Protein AF-A0A5N8YWG5-F1 (afdb_monomer_lite)

Secondary structure (DSSP, 8-state):
------------HHHHHHHHHHHTTS--------TTTT-EEE-SSEEEEEEEEEEES-EEEEPTTS--EEEE--SSTTEEEEEEEEEEEE-S-SEEEEETTTS--EEEETT--EE-BPP----------TTS---PBPBP-SEEEEETT-EEEEEEEEEEETTGGGGEEEEEEEETTEEEEEE-

Radius of gyration: 25.26 Å; chains: 1; bounding box: 41×89×54 Å

Foldseek 3Di:
DDDDDDDDDDDDPVVVVVVVVVVVVPPPPPPPDDPQAQDWDDWPFKIKHWHDKDKDQWAFAADPVRPATFIDGAPDPQKIKIKTWMKMAGAHDQKFKWACVVFPKWWAFPVRDIWTFDDPD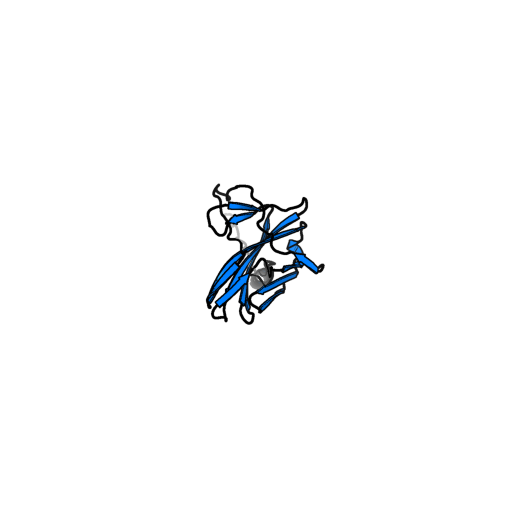DGDDDDDDPVTHDDHWYEDHGIDIHGHGDMDTTMGITIGGPPRRVGIFWMWTDTRNIIDIGGD

pLDDT: mean 77.29, std 19.39, range [36.78, 97.44]

Sequence (184 aa):
MINRGFITKRISTQALLTLIGSVFLITMIACGGSPSFGRTFQGQIIEVTLLEMSTTTEVFGLDNDDTRIRIITPSEIGNELLVLKLRVDNHAATQLHMDVGTEPPEIRDRDDSKYHPMPLAETIPYHFDRNGEPFPIPIIRGEYTLEKGYGVDGWLVFDVPEDTSNNIRSFRWGAGGDVIFIDF

Structure (mmCIF, N/CA/C/O backbone):
data_AF-A0A5N8YWG5-F1
#
_entry.id   AF-A0A5N8YWG5-F1
#
loop_
_atom_site.group_PDB
_atom_site.id
_atom_site.type_symbol
_atom_site.label_atom_id
_atom_site.label_alt_id
_atom_site.label_comp_id
_atom_site.label_asym_id
_atom_site.label_entity_id
_atom_site.label_seq_id
_atom_site.pdbx_PDB_ins_code
_atom_site.Cartn_x
_atom_site.Cartn_y
_atom_site.Cartn_z
_atom_site.occupancy
_atom_site.B_iso_or_equiv
_atom_site.auth_seq_id
_atom_site.auth_comp_id
_atom_site.auth_asym_id
_atom_site.auth_atom_id
_atom_site.pdbx_PDB_model_num
ATOM 1 N N . MET A 1 1 ? 11.068 76.603 -33.885 1.00 40.66 1 MET A N 1
ATOM 2 C CA . MET A 1 1 ? 9.711 76.179 -33.470 1.00 40.66 1 MET A CA 1
ATOM 3 C C . MET A 1 1 ? 9.363 74.896 -34.213 1.00 40.66 1 MET A C 1
ATOM 5 O O . MET A 1 1 ? 9.200 74.958 -35.421 1.00 40.66 1 MET A O 1
ATOM 9 N N . ILE A 1 2 ? 9.315 73.743 -33.537 1.00 41.94 2 ILE A N 1
ATOM 10 C CA . ILE A 1 2 ? 8.802 72.482 -34.104 1.00 41.94 2 ILE A CA 1
ATOM 11 C C . ILE A 1 2 ? 7.902 71.860 -33.036 1.00 41.94 2 ILE A C 1
ATOM 13 O O . ILE A 1 2 ? 8.374 71.470 -31.972 1.00 41.94 2 ILE A O 1
ATOM 17 N N . ASN A 1 3 ? 6.600 71.835 -33.310 1.00 36.78 3 ASN A N 1
ATOM 18 C CA . ASN A 1 3 ? 5.573 71.291 -32.431 1.00 36.78 3 ASN A CA 1
ATOM 19 C C . ASN A 1 3 ? 5.423 69.789 -32.734 1.00 36.78 3 ASN A C 1
ATOM 21 O O . ASN A 1 3 ? 5.004 69.432 -33.835 1.00 36.78 3 ASN A O 1
ATOM 25 N N . ARG A 1 4 ? 5.808 68.900 -31.809 1.00 44.69 4 ARG A N 1
ATOM 26 C CA . ARG A 1 4 ? 5.577 67.450 -31.937 1.00 44.69 4 ARG A CA 1
ATOM 27 C C . ARG A 1 4 ? 4.268 67.098 -31.233 1.00 44.69 4 ARG A C 1
ATOM 29 O O . ARG A 1 4 ? 4.226 67.014 -30.011 1.00 44.69 4 ARG A O 1
ATOM 36 N N . GLY A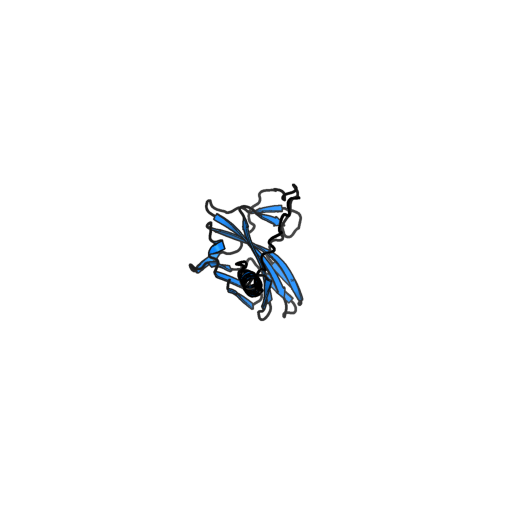 1 5 ? 3.207 66.912 -32.016 1.00 43.91 5 GLY A N 1
ATOM 37 C CA . GLY A 1 5 ? 1.917 66.436 -31.525 1.00 43.91 5 GLY A CA 1
ATOM 38 C C . GLY A 1 5 ? 2.020 64.999 -31.011 1.00 43.91 5 GLY A C 1
ATOM 39 O O . GLY A 1 5 ? 2.427 64.098 -31.741 1.00 43.91 5 GLY A O 1
ATOM 40 N N . PHE A 1 6 ? 1.659 64.797 -29.747 1.00 48.84 6 PHE A N 1
ATOM 41 C CA . PHE A 1 6 ? 1.548 63.485 -29.119 1.00 48.84 6 PHE A CA 1
ATOM 42 C C . PHE A 1 6 ? 0.200 62.869 -29.528 1.00 48.84 6 PHE A C 1
ATOM 44 O O . PHE A 1 6 ? -0.854 63.387 -29.165 1.00 48.84 6 PHE A O 1
ATOM 51 N N . ILE A 1 7 ? 0.213 61.790 -30.316 1.00 48.34 7 ILE A N 1
ATOM 52 C CA . ILE A 1 7 ? -1.005 61.056 -30.687 1.00 48.34 7 ILE A CA 1
ATOM 53 C C . ILE A 1 7 ? -1.284 60.024 -29.591 1.00 48.34 7 ILE A C 1
ATOM 55 O O . ILE A 1 7 ? -0.725 58.929 -29.591 1.00 48.34 7 ILE A O 1
ATOM 59 N N . THR A 1 8 ? -2.158 60.356 -28.645 1.00 46.59 8 THR A N 1
ATOM 60 C CA . THR A 1 8 ? -2.723 59.393 -27.692 1.00 46.59 8 THR A CA 1
ATOM 61 C C . THR A 1 8 ? -3.875 58.641 -28.356 1.00 46.59 8 THR A C 1
ATOM 63 O O . THR A 1 8 ? -4.984 59.150 -28.515 1.00 46.59 8 THR A O 1
ATOM 66 N N . LYS A 1 9 ? -3.617 57.399 -28.776 1.00 50.09 9 LYS A N 1
ATOM 67 C CA . LYS A 1 9 ? -4.643 56.505 -29.327 1.00 50.09 9 LYS A CA 1
ATOM 68 C C . LYS A 1 9 ? -5.542 56.028 -28.174 1.00 50.09 9 LYS A C 1
ATOM 70 O O . LYS A 1 9 ? -5.085 55.295 -27.302 1.00 50.09 9 LYS A O 1
ATOM 75 N N . ARG A 1 10 ? -6.809 56.461 -28.140 1.00 47.84 10 ARG A N 1
ATOM 76 C CA . ARG A 1 10 ? -7.822 55.953 -27.194 1.00 47.84 10 ARG A CA 1
ATOM 77 C C . ARG A 1 10 ? -8.030 54.457 -27.443 1.00 47.84 10 ARG A C 1
ATOM 79 O O . ARG A 1 10 ? -8.596 54.077 -28.465 1.00 47.84 10 ARG A O 1
ATOM 86 N N . ILE A 1 11 ? -7.567 53.619 -26.520 1.00 56.66 11 ILE A N 1
ATOM 87 C CA . ILE A 1 11 ? -7.919 52.196 -26.486 1.00 56.66 11 ILE A CA 1
ATOM 88 C C . ILE A 1 11 ? -9.407 52.127 -26.132 1.00 56.66 11 ILE A C 1
ATOM 90 O O . ILE A 1 11 ? -9.831 52.714 -25.136 1.00 56.66 11 ILE A O 1
ATOM 94 N N . SER A 1 12 ? -10.219 51.493 -26.984 1.00 56.34 12 SER A N 1
ATOM 95 C CA . SER A 1 12 ? -11.656 51.389 -26.731 1.00 56.34 12 SER A CA 1
ATOM 96 C C . SER A 1 12 ? -11.888 50.476 -25.525 1.00 56.34 12 SER A C 1
ATOM 98 O O . SER A 1 12 ? -11.286 49.409 -25.404 1.00 56.34 12 SER A O 1
ATOM 100 N N . THR A 1 13 ? -12.773 50.887 -24.622 1.00 53.91 13 THR A N 1
ATOM 101 C CA . THR A 1 13 ? -13.152 50.131 -23.418 1.00 53.91 13 THR A CA 1
ATOM 102 C C . THR A 1 13 ? -13.664 48.725 -23.751 1.00 53.91 13 THR A C 1
ATOM 104 O O . THR A 1 13 ? -13.541 47.819 -22.934 1.00 53.91 13 THR A O 1
ATOM 107 N N . GLN A 1 14 ? -14.168 48.518 -24.975 1.00 54.12 14 GLN A N 1
ATOM 108 C CA . GLN A 1 14 ? -14.598 47.210 -25.471 1.00 54.12 14 GLN A CA 1
ATOM 109 C C . GLN A 1 14 ? -13.431 46.258 -25.752 1.00 54.12 14 GLN A C 1
ATOM 111 O O . GLN A 1 14 ? -13.562 45.074 -25.473 1.00 54.12 14 GLN A O 1
ATOM 116 N N . ALA A 1 15 ? -12.286 46.760 -26.231 1.00 54.88 15 ALA A N 1
ATOM 117 C CA . ALA A 1 15 ? -11.090 45.943 -26.447 1.00 54.88 15 ALA A CA 1
ATOM 118 C C . ALA A 1 15 ? -10.412 45.535 -25.126 1.00 54.88 15 ALA A C 1
ATOM 120 O O . ALA A 1 15 ? -9.799 44.476 -25.042 1.00 54.88 15 ALA A O 1
ATOM 121 N N . LEU A 1 16 ? -10.539 46.363 -24.081 1.00 51.66 16 LEU A N 1
ATOM 122 C CA . LEU A 1 16 ? -10.018 46.054 -22.747 1.00 51.66 16 LEU A CA 1
ATOM 123 C C . LEU A 1 16 ? -10.893 45.013 -22.023 1.00 51.66 16 LEU A C 1
ATOM 125 O O . LEU A 1 16 ? -10.365 44.116 -21.372 1.00 51.66 16 LEU A O 1
ATOM 129 N N . LEU A 1 17 ? -12.220 45.093 -22.182 1.00 53.38 17 LEU A N 1
ATOM 130 C CA . LEU A 1 17 ? -13.171 44.137 -21.602 1.00 53.38 17 LEU A CA 1
ATOM 131 C C . LEU A 1 17 ? -13.102 42.750 -22.260 1.00 53.38 17 LEU A C 1
ATOM 133 O O . LEU A 1 17 ? -13.182 41.748 -21.552 1.00 53.38 17 LEU A O 1
ATOM 137 N N . THR A 1 18 ? -12.896 42.663 -23.579 1.00 56.69 18 THR A N 1
ATOM 138 C CA . THR A 1 18 ? -12.687 41.367 -24.250 1.00 56.69 18 THR A CA 1
ATOM 139 C C . THR A 1 18 ? -11.355 40.726 -23.875 1.00 56.69 18 THR A C 1
ATOM 141 O O . THR A 1 18 ? -11.307 39.513 -23.684 1.00 56.69 18 THR A O 1
ATOM 144 N N . LEU A 1 19 ? -10.293 41.518 -23.685 1.00 52.84 19 LEU A N 1
ATOM 145 C CA . LEU A 1 19 ? -9.001 40.996 -23.238 1.00 52.84 19 LEU A CA 1
ATOM 146 C C . LEU A 1 19 ? -9.088 40.425 -21.811 1.00 52.84 19 LEU A C 1
ATOM 148 O O . LEU A 1 19 ? -8.655 39.299 -21.578 1.00 52.84 19 LEU A O 1
ATOM 152 N N . ILE A 1 20 ? -9.725 41.144 -20.878 1.00 54.88 20 ILE A N 1
ATOM 153 C CA . ILE A 1 20 ? -9.925 40.687 -19.488 1.00 54.88 20 ILE A CA 1
ATOM 154 C C . ILE A 1 20 ? -10.821 39.437 -19.437 1.00 54.88 20 ILE A C 1
ATOM 156 O O . ILE A 1 20 ? -10.519 38.503 -18.697 1.00 54.88 20 ILE A O 1
ATOM 160 N N . GLY A 1 21 ? -11.868 39.374 -20.270 1.00 52.06 21 GLY A N 1
ATOM 161 C CA . GLY A 1 21 ? -12.721 38.187 -20.397 1.00 52.06 21 GLY A CA 1
ATOM 162 C C . GLY A 1 21 ? -11.988 36.961 -20.954 1.00 52.06 21 GLY A C 1
ATOM 163 O O . GLY A 1 21 ? -12.222 35.848 -20.493 1.00 52.06 21 GLY A O 1
ATOM 164 N N . SER A 1 22 ? -11.058 37.153 -21.897 1.00 54.03 22 SER A N 1
ATOM 165 C CA . SER A 1 22 ? -10.262 36.055 -22.468 1.00 54.03 22 SER A CA 1
ATOM 166 C C . SER A 1 22 ? -9.180 35.520 -21.521 1.00 54.03 22 SER A C 1
ATOM 168 O O . SER A 1 22 ? -8.910 34.323 -21.519 1.00 54.03 22 SER A O 1
ATOM 170 N N . VAL A 1 23 ? -8.612 36.372 -20.659 1.00 51.19 23 VAL A N 1
ATOM 171 C CA . VAL A 1 23 ? -7.613 35.966 -19.652 1.00 51.19 23 VAL A CA 1
ATOM 172 C C . VAL A 1 23 ? -8.251 35.158 -18.513 1.00 51.19 23 VAL A C 1
ATOM 174 O O . VAL A 1 23 ? -7.603 34.276 -17.955 1.00 51.19 23 VAL A O 1
ATOM 177 N N . PHE A 1 24 ? -9.536 35.377 -18.213 1.00 48.00 24 PHE A N 1
ATOM 178 C CA . PHE A 1 24 ? -10.259 34.608 -17.192 1.00 48.00 24 PHE A CA 1
ATOM 179 C C . PHE A 1 24 ? -10.619 33.174 -17.627 1.00 48.00 24 PHE A C 1
ATOM 181 O O . PHE A 1 24 ? -10.986 32.360 -16.785 1.00 48.00 24 PHE A O 1
ATOM 188 N N . LEU A 1 25 ? -10.508 32.846 -18.921 1.00 47.84 25 LEU A N 1
ATOM 189 C CA . LEU A 1 25 ? -10.912 31.541 -19.456 1.00 47.84 25 LEU A CA 1
ATOM 190 C C . LEU A 1 25 ? -9.772 30.502 -19.508 1.00 47.84 25 LEU A C 1
ATOM 192 O O . LEU A 1 25 ? -10.032 29.343 -19.811 1.00 47.84 25 LEU A O 1
ATOM 196 N N . ILE A 1 26 ? -8.520 30.885 -19.220 1.00 53.81 26 ILE A N 1
ATOM 197 C CA . ILE A 1 26 ? -7.338 30.023 -19.450 1.00 53.81 26 ILE A CA 1
ATOM 198 C C . ILE A 1 26 ? -6.783 29.395 -18.151 1.00 53.81 26 ILE A C 1
ATOM 200 O O . ILE A 1 26 ? -5.837 28.617 -18.193 1.00 53.81 26 ILE A O 1
ATOM 204 N N . THR A 1 27 ? -7.366 29.637 -16.973 1.00 53.25 27 THR A N 1
ATOM 205 C CA . THR A 1 27 ? -6.771 29.146 -15.708 1.00 53.25 27 THR A CA 1
ATOM 206 C C . THR A 1 27 ? -7.192 27.742 -15.267 1.00 53.25 27 THR A C 1
ATOM 208 O O . THR A 1 27 ? -6.703 27.269 -14.246 1.00 53.25 27 THR A O 1
ATOM 211 N N . MET A 1 28 ? -8.006 27.014 -16.037 1.00 52.78 28 MET A N 1
ATOM 212 C CA . MET A 1 28 ? -8.246 25.585 -15.787 1.00 52.78 28 MET A CA 1
ATOM 213 C C . MET A 1 28 ? -7.155 24.737 -16.455 1.00 52.78 28 MET A C 1
ATOM 215 O O . MET A 1 28 ? -7.427 23.929 -17.341 1.00 52.78 28 MET A O 1
ATOM 219 N N . ILE A 1 29 ? -5.903 24.902 -16.021 1.00 53.72 29 ILE A N 1
ATOM 220 C CA . ILE A 1 29 ? -4.945 23.799 -16.126 1.00 53.72 29 ILE A CA 1
ATOM 221 C C . ILE A 1 29 ? -5.384 22.813 -15.046 1.00 53.72 29 ILE A C 1
ATOM 223 O O . ILE A 1 29 ? -5.005 22.935 -13.883 1.00 53.72 29 ILE A O 1
ATOM 227 N N . ALA A 1 30 ? -6.263 21.883 -15.419 1.00 44.41 30 ALA A N 1
ATOM 228 C CA . ALA A 1 30 ? -6.491 20.693 -14.623 1.00 44.41 30 ALA A CA 1
ATOM 229 C C . ALA A 1 30 ? -5.147 19.960 -14.558 1.00 44.41 30 ALA A C 1
ATOM 231 O O . ALA A 1 30 ? -4.704 19.358 -15.535 1.00 44.41 30 ALA A O 1
ATOM 232 N N . CYS A 1 31 ? -4.453 20.099 -13.430 1.00 47.34 31 CYS A N 1
ATOM 233 C CA . CYS A 1 31 ? -3.334 19.237 -13.098 1.00 47.34 31 CYS A CA 1
ATOM 234 C C . CYS A 1 31 ? -3.909 17.814 -13.079 1.00 47.34 31 CYS A C 1
ATOM 236 O O . CYS A 1 31 ? -4.799 17.534 -12.277 1.00 47.34 31 CYS A O 1
ATOM 238 N N . GLY A 1 32 ? -3.513 16.978 -14.041 1.00 49.84 32 GLY A N 1
ATOM 239 C CA . GLY A 1 32 ? -4.085 15.655 -14.302 1.00 49.84 32 GLY A CA 1
ATOM 240 C C . GLY A 1 32 ? -3.724 14.616 -13.242 1.00 49.84 32 GLY A C 1
ATOM 241 O O . GLY A 1 32 ? -3.118 13.603 -13.567 1.00 49.84 32 GLY A O 1
ATOM 242 N N . GLY A 1 33 ? -4.060 14.877 -11.980 1.00 57.56 33 GLY A N 1
ATOM 243 C CA . GLY A 1 33 ? -4.009 13.887 -10.910 1.00 57.56 33 GLY A CA 1
ATOM 244 C C . GLY A 1 33 ? -5.286 13.049 -10.889 1.00 57.56 33 GLY A C 1
ATOM 245 O O . GLY A 1 33 ? -6.370 13.558 -11.181 1.00 57.56 33 GLY A O 1
ATOM 246 N N . SER A 1 34 ? -5.169 11.768 -10.529 1.00 64.56 34 SER A N 1
ATOM 247 C CA . SER A 1 34 ? -6.348 10.947 -10.236 1.00 64.56 34 SER A CA 1
ATOM 248 C C . SER A 1 34 ? -7.142 11.582 -9.083 1.00 64.56 34 SER A C 1
ATOM 250 O O . SER A 1 34 ? -6.541 12.015 -8.093 1.00 64.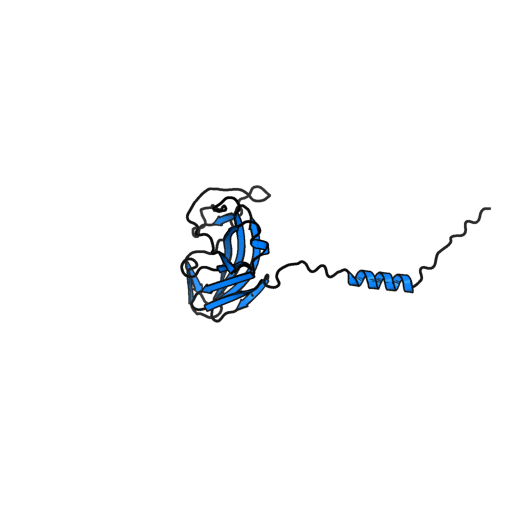56 34 SER A O 1
ATOM 252 N N . PRO A 1 35 ? -8.485 11.631 -9.168 1.00 73.88 35 PRO A N 1
ATOM 253 C CA . PRO A 1 35 ? -9.335 12.213 -8.132 1.00 73.88 35 PRO A CA 1
ATOM 254 C C . PRO A 1 35 ? -9.306 11.437 -6.807 1.00 73.88 35 PRO A C 1
ATOM 256 O O . PRO A 1 35 ? -9.944 11.872 -5.849 1.00 73.88 35 PRO A O 1
ATOM 259 N N . SER A 1 36 ? -8.624 10.291 -6.743 1.00 82.56 36 SER A N 1
ATOM 260 C CA . SER A 1 36 ? -8.591 9.409 -5.573 1.00 82.56 36 SER A CA 1
ATOM 261 C C . SER A 1 36 ? -7.478 9.746 -4.578 1.00 82.56 36 SER A C 1
ATOM 263 O O . SER A 1 36 ? -7.609 9.425 -3.397 1.00 82.56 36 SER A O 1
ATOM 265 N N . PHE A 1 37 ? -6.422 10.446 -5.000 1.00 88.31 37 PHE A N 1
ATOM 266 C CA . PHE A 1 37 ? -5.348 10.867 -4.094 1.00 88.31 37 PHE A CA 1
ATOM 267 C C . PHE A 1 37 ? -5.779 12.038 -3.201 1.00 88.31 37 PHE A C 1
ATOM 269 O O . PHE A 1 37 ? -6.487 12.951 -3.625 1.00 88.31 37 PHE A O 1
ATOM 276 N N . GLY A 1 38 ? -5.361 11.998 -1.936 1.00 87.31 38 GLY A N 1
ATOM 277 C CA . GLY A 1 38 ? -5.765 12.937 -0.889 1.00 87.31 38 GLY A CA 1
ATOM 278 C C . GLY A 1 38 ? -7.154 12.668 -0.301 1.00 87.31 38 GLY A C 1
ATOM 279 O O . GLY A 1 38 ? -7.615 13.445 0.536 1.00 87.31 38 GLY A O 1
ATOM 280 N N . ARG A 1 39 ? -7.833 11.590 -0.718 1.00 90.88 39 ARG A N 1
ATOM 281 C CA . ARG A 1 39 ? -9.150 11.195 -0.202 1.00 90.88 39 ARG A CA 1
ATOM 282 C C . ARG A 1 39 ? -9.048 9.986 0.719 1.00 90.88 39 ARG A C 1
ATOM 284 O O . ARG A 1 39 ? -8.259 9.075 0.483 1.00 90.88 39 ARG A O 1
ATOM 291 N N . THR A 1 40 ? -9.917 9.973 1.723 1.00 93.62 40 THR A N 1
ATOM 292 C CA . THR A 1 40 ? -10.135 8.832 2.615 1.00 93.62 40 THR A CA 1
ATOM 293 C C . THR A 1 40 ? -11.322 8.012 2.121 1.00 93.62 40 THR A C 1
ATOM 295 O O . THR A 1 40 ? -12.392 8.553 1.827 1.00 93.62 40 THR A O 1
ATOM 298 N N . PHE A 1 41 ? -11.124 6.703 2.033 1.00 95.12 41 PHE A N 1
ATOM 299 C CA . PHE A 1 41 ? -12.117 5.707 1.661 1.00 95.12 41 PHE A CA 1
ATOM 300 C C . PHE A 1 41 ? -12.406 4.853 2.886 1.00 95.12 41 PHE A C 1
ATOM 302 O O . PHE A 1 41 ? -11.503 4.235 3.444 1.00 95.12 41 PHE A O 1
ATOM 309 N N . GLN A 1 42 ? -13.661 4.854 3.318 1.00 94.69 42 GLN A N 1
ATOM 310 C CA . GLN A 1 42 ? -14.076 4.256 4.579 1.00 94.69 42 GLN A CA 1
ATOM 311 C C . GLN A 1 42 ? -14.853 2.964 4.339 1.00 94.69 42 GLN A C 1
ATOM 313 O O . GLN A 1 42 ? -15.837 2.949 3.596 1.00 94.69 42 GLN A O 1
ATOM 318 N N . GLY A 1 43 ? -14.407 1.897 4.991 1.00 93.31 43 GLY A N 1
ATOM 319 C CA . GLY A 1 43 ? -15.079 0.612 5.090 1.00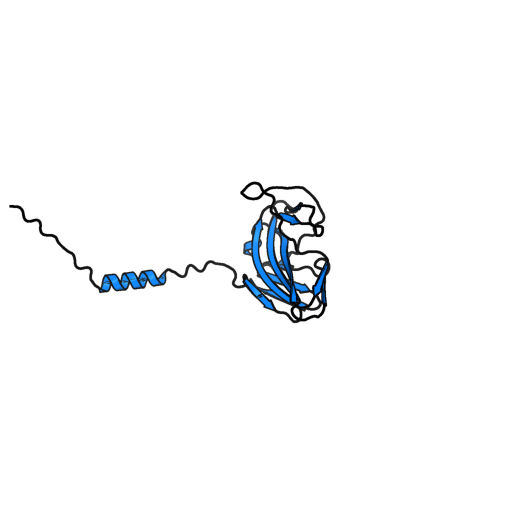 93.31 43 GLY A CA 1
ATOM 320 C C . GLY A 1 43 ? -15.789 0.475 6.436 1.00 93.31 43 GLY A C 1
ATOM 321 O O . GLY A 1 43 ? -16.014 1.455 7.154 1.00 93.31 43 GLY A O 1
ATOM 322 N N . GLN A 1 44 ? -16.161 -0.746 6.805 1.00 94.31 44 GLN A N 1
ATOM 323 C CA . GLN A 1 44 ? -16.806 -1.008 8.096 1.00 94.31 44 GLN A CA 1
ATOM 324 C C . GLN A 1 44 ? -15.853 -0.876 9.288 1.00 94.31 44 GLN A C 1
ATOM 326 O O . GLN A 1 44 ? -16.281 -0.446 10.359 1.00 94.31 44 GLN A O 1
ATOM 331 N N . ILE A 1 45 ? -14.588 -1.255 9.112 1.00 94.81 45 ILE A N 1
ATOM 332 C CA . ILE A 1 45 ? -13.566 -1.316 10.163 1.00 94.81 45 ILE A CA 1
ATOM 333 C C . ILE A 1 45 ? -12.389 -0.412 9.828 1.00 94.81 45 ILE A C 1
ATOM 335 O O . ILE A 1 45 ? -11.897 0.288 10.719 1.00 94.81 45 ILE A O 1
ATOM 339 N N . ILE A 1 46 ? -11.957 -0.417 8.567 1.00 95.19 46 ILE A N 1
ATOM 340 C CA . ILE A 1 46 ? -10.763 0.306 8.138 1.00 95.19 46 ILE A CA 1
ATOM 341 C C . ILE A 1 46 ? -11.109 1.551 7.328 1.00 95.19 46 ILE A C 1
ATOM 343 O O . ILE A 1 46 ? -12.107 1.607 6.611 1.00 95.19 46 ILE A O 1
ATOM 347 N N . GLU A 1 47 ? -10.251 2.553 7.432 1.00 96.06 47 GLU A N 1
ATOM 348 C CA . GLU A 1 47 ? -10.194 3.699 6.530 1.00 96.06 47 GLU A CA 1
ATOM 349 C C . GLU A 1 47 ? -8.861 3.669 5.794 1.00 96.06 47 GLU A C 1
ATOM 351 O O . GLU A 1 47 ? -7.820 3.451 6.408 1.00 96.06 47 GLU A O 1
ATOM 356 N N . VAL A 1 48 ? -8.883 3.888 4.481 1.00 96.06 48 VAL A N 1
ATOM 357 C CA . VAL A 1 48 ? -7.680 3.965 3.648 1.00 96.06 48 VAL A CA 1
ATOM 358 C C . VAL A 1 48 ? -7.605 5.347 3.026 1.00 96.06 48 VAL A C 1
ATOM 360 O O . VAL A 1 48 ? -8.516 5.768 2.317 1.00 96.06 48 VAL A O 1
ATOM 363 N N . THR A 1 49 ? -6.502 6.048 3.255 1.00 96.00 49 THR A N 1
ATOM 364 C CA . THR A 1 49 ? -6.211 7.332 2.613 1.00 96.00 49 THR A CA 1
ATOM 365 C C . THR A 1 49 ? -5.053 7.155 1.646 1.00 96.00 49 THR A C 1
ATOM 367 O O . THR A 1 49 ? -3.931 6.897 2.079 1.00 96.00 49 THR A O 1
ATOM 370 N N . LEU A 1 50 ? -5.307 7.303 0.343 1.00 94.12 50 LEU A N 1
ATOM 371 C CA . LEU A 1 50 ? -4.250 7.273 -0.672 1.00 94.12 50 LEU A CA 1
ATOM 372 C C . LEU A 1 50 ? -3.602 8.651 -0.761 1.00 94.12 50 LEU A C 1
ATOM 374 O O . LEU A 1 50 ? -4.300 9.650 -0.930 1.00 94.12 50 LEU A O 1
ATOM 378 N N . LEU A 1 51 ? -2.279 8.719 -0.643 1.00 91.12 51 LEU A N 1
ATOM 379 C CA . LEU A 1 51 ? -1.553 9.987 -0.555 1.00 91.12 51 LEU A CA 1
ATOM 380 C C . LEU A 1 51 ? -0.811 10.305 -1.849 1.00 91.12 51 LEU A C 1
ATOM 382 O O . LEU A 1 51 ? -0.958 11.400 -2.382 1.00 91.12 51 LEU A O 1
ATOM 386 N N . GLU A 1 52 ? -0.040 9.351 -2.358 1.00 87.88 52 GLU A N 1
ATOM 387 C CA . GLU A 1 52 ? 0.823 9.555 -3.520 1.00 87.88 52 GLU A CA 1
ATOM 388 C C . GLU A 1 52 ? 1.096 8.226 -4.220 1.00 87.88 52 GLU A C 1
ATOM 390 O O . GLU A 1 52 ? 1.176 7.190 -3.565 1.00 87.88 52 GLU A O 1
ATOM 395 N N . MET A 1 53 ? 1.270 8.263 -5.539 1.00 88.69 53 MET A N 1
ATOM 396 C CA . MET A 1 53 ? 1.782 7.145 -6.322 1.00 88.69 53 MET A CA 1
ATOM 397 C C . MET A 1 53 ? 2.818 7.662 -7.315 1.00 88.69 53 MET A C 1
ATOM 399 O O . MET A 1 53 ? 2.574 8.660 -7.995 1.00 88.69 53 MET A O 1
ATOM 403 N N . SER A 1 54 ? 3.959 6.992 -7.402 1.00 86.31 54 SER A N 1
ATOM 404 C CA . SER A 1 54 ? 5.034 7.335 -8.335 1.00 86.31 54 SER A CA 1
ATOM 405 C C . SER A 1 54 ? 5.837 6.094 -8.712 1.00 86.31 54 SER A C 1
ATOM 407 O O . SER A 1 54 ? 5.645 5.024 -8.130 1.00 86.31 54 SER A O 1
ATOM 409 N N . THR A 1 55 ? 6.708 6.220 -9.713 1.00 85.06 55 THR A N 1
ATOM 410 C CA . THR A 1 55 ? 7.641 5.156 -10.087 1.00 85.06 55 THR A CA 1
ATOM 411 C C . THR A 1 55 ? 9.082 5.563 -9.852 1.00 85.06 55 THR A C 1
ATOM 413 O O . THR A 1 55 ? 9.436 6.744 -9.883 1.00 85.06 55 THR A O 1
ATOM 416 N N . THR A 1 56 ? 9.913 4.570 -9.564 1.00 79.88 56 THR A N 1
ATOM 417 C CA . THR A 1 56 ? 11.343 4.728 -9.318 1.00 79.88 56 THR A CA 1
ATOM 418 C C . THR A 1 56 ? 12.082 3.453 -9.709 1.00 79.88 56 THR A C 1
ATOM 420 O O . THR A 1 56 ? 11.509 2.368 -9.766 1.00 79.88 56 THR A O 1
ATOM 423 N N . THR A 1 57 ? 13.379 3.569 -9.968 1.00 75.00 57 THR A N 1
ATOM 424 C CA . THR A 1 57 ? 14.254 2.419 -10.232 1.00 75.00 57 THR A CA 1
ATOM 425 C C . THR A 1 57 ? 14.803 1.795 -8.950 1.00 75.00 57 THR A C 1
ATOM 427 O O . THR A 1 57 ? 15.312 0.680 -8.980 1.00 75.00 57 THR A O 1
ATOM 430 N N . GLU A 1 58 ? 14.724 2.508 -7.825 1.00 71.12 58 GLU A N 1
ATOM 431 C CA . GLU A 1 58 ? 15.185 2.033 -6.520 1.00 71.12 58 GLU A CA 1
ATOM 432 C C . GLU A 1 58 ? 14.423 2.694 -5.363 1.00 71.12 58 GLU A C 1
ATOM 434 O O . GLU A 1 58 ? 13.966 3.837 -5.464 1.00 71.12 58 GLU A O 1
ATOM 439 N N . VAL A 1 59 ? 14.289 1.967 -4.251 1.00 65.62 59 VAL A N 1
ATOM 440 C CA . VAL A 1 59 ? 13.667 2.443 -3.005 1.00 65.62 59 VAL A CA 1
ATOM 441 C C . VAL A 1 59 ? 14.538 2.076 -1.807 1.00 65.62 59 VAL A C 1
ATOM 443 O O . VAL A 1 59 ? 15.015 0.946 -1.713 1.00 65.62 59 VAL A O 1
ATOM 446 N N . PHE A 1 60 ? 14.679 2.997 -0.848 1.00 69.19 60 PHE A N 1
ATOM 447 C CA . PHE A 1 60 ? 15.346 2.754 0.437 1.00 69.19 60 PHE A CA 1
ATOM 448 C C . PHE A 1 60 ? 14.309 2.499 1.536 1.00 69.19 60 PHE A C 1
ATOM 450 O O . PHE A 1 60 ? 13.666 3.434 2.006 1.00 69.19 60 PHE A O 1
ATOM 457 N N . GLY A 1 61 ? 14.127 1.247 1.953 1.00 60.50 61 GLY A N 1
ATOM 458 C CA . GLY A 1 61 ? 13.155 0.872 2.990 1.00 60.50 61 GLY A CA 1
ATOM 459 C C . GLY A 1 61 ? 13.784 0.644 4.367 1.00 60.50 61 GLY A C 1
ATOM 460 O O . GLY A 1 61 ? 14.933 0.200 4.452 1.00 60.50 61 GLY A O 1
ATOM 461 N N . LEU A 1 62 ? 13.022 0.892 5.439 1.00 62.28 62 LEU A N 1
ATOM 462 C CA . LEU A 1 62 ? 13.374 0.462 6.805 1.00 62.28 62 LEU A CA 1
ATOM 463 C C . LEU A 1 62 ? 12.855 -0.934 7.120 1.00 62.28 62 LEU A C 1
ATOM 465 O O . LEU A 1 62 ? 11.755 -1.320 6.722 1.00 62.28 62 LEU A O 1
ATOM 469 N N . ASP A 1 63 ? 13.656 -1.671 7.887 1.00 57.69 63 ASP A N 1
ATOM 470 C CA . ASP A 1 63 ? 13.195 -2.851 8.611 1.00 57.69 63 ASP A CA 1
ATOM 471 C C . ASP A 1 63 ? 12.368 -2.443 9.852 1.00 57.69 63 ASP A C 1
ATOM 473 O O . ASP A 1 63 ? 12.541 -1.343 10.371 1.00 57.69 63 ASP A O 1
ATOM 477 N N . ASN A 1 64 ? 11.502 -3.328 10.360 1.00 55.19 64 ASN A N 1
ATOM 478 C CA . ASN A 1 64 ? 10.592 -3.033 11.484 1.00 55.19 64 ASN A CA 1
ATOM 479 C C . ASN A 1 64 ? 11.365 -2.766 12.793 1.00 55.19 64 ASN A C 1
ATOM 481 O O . ASN A 1 64 ? 10.833 -2.145 13.707 1.00 55.19 64 ASN A O 1
ATOM 485 N N . ASP A 1 65 ? 12.629 -3.198 12.843 1.00 57.31 65 ASP A N 1
ATOM 486 C CA . ASP A 1 65 ? 13.576 -2.984 13.942 1.00 57.31 65 ASP A CA 1
ATOM 487 C C . ASP A 1 65 ? 14.489 -1.754 13.723 1.00 57.31 65 ASP A C 1
ATOM 489 O O . ASP A 1 65 ? 15.559 -1.655 14.329 1.00 57.31 65 ASP A O 1
ATOM 493 N N . ASP A 1 66 ? 14.110 -0.845 12.815 1.00 56.62 66 ASP A N 1
ATOM 494 C CA . ASP A 1 66 ? 14.605 0.539 12.655 1.00 56.62 66 ASP A CA 1
ATOM 495 C C . ASP A 1 66 ? 16.120 0.723 12.394 1.00 56.62 66 ASP A C 1
ATOM 497 O O . ASP A 1 66 ? 16.649 1.832 12.407 1.00 56.62 66 ASP A O 1
ATOM 501 N N . THR A 1 67 ? 16.858 -0.362 12.139 1.00 53.53 67 THR A N 1
ATOM 502 C CA . THR A 1 67 ? 18.338 -0.347 12.129 1.00 53.53 67 THR A CA 1
ATOM 503 C C . THR A 1 67 ? 18.979 -0.798 10.819 1.00 53.53 67 THR A C 1
ATOM 505 O O . THR A 1 67 ? 20.203 -0.737 10.683 1.00 53.53 67 THR A O 1
ATOM 508 N N . ARG A 1 68 ? 18.195 -1.248 9.832 1.00 55.50 68 ARG A N 1
ATOM 509 C CA . ARG A 1 68 ? 18.713 -1.722 8.538 1.00 55.50 68 ARG A CA 1
ATOM 510 C C . ARG A 1 68 ? 17.974 -1.060 7.384 1.00 55.50 68 ARG A C 1
ATOM 512 O O . ARG A 1 68 ? 16.786 -1.300 7.196 1.00 55.50 68 ARG A O 1
ATOM 519 N N . ILE A 1 69 ? 18.706 -0.265 6.604 1.00 60.38 69 ILE A N 1
ATOM 520 C CA . ILE A 1 69 ? 18.234 0.292 5.334 1.00 60.38 69 ILE A CA 1
ATOM 521 C C . ILE A 1 69 ? 18.457 -0.750 4.236 1.00 60.38 69 ILE A C 1
ATOM 523 O O . ILE A 1 69 ? 19.573 -1.255 4.079 1.00 60.38 69 ILE A O 1
ATOM 527 N N . ARG A 1 70 ? 17.401 -1.083 3.491 1.00 64.12 70 ARG A N 1
ATOM 528 C CA . ARG A 1 70 ? 17.435 -2.033 2.368 1.00 64.12 70 ARG A CA 1
ATOM 529 C C . ARG A 1 70 ? 17.188 -1.301 1.054 1.00 64.12 70 ARG A C 1
ATOM 531 O O . ARG A 1 70 ? 16.261 -0.497 0.989 1.00 64.12 70 ARG A O 1
ATOM 538 N N . ILE A 1 71 ? 17.982 -1.603 0.026 1.00 66.19 71 ILE A N 1
ATOM 539 C CA . ILE A 1 71 ? 17.664 -1.226 -1.354 1.00 66.19 71 ILE A CA 1
ATOM 540 C C . ILE A 1 71 ? 16.696 -2.260 -1.915 1.00 66.19 71 ILE A C 1
ATOM 542 O O . ILE A 1 71 ? 16.974 -3.459 -1.894 1.00 66.19 71 ILE A O 1
ATOM 546 N N . ILE A 1 72 ? 15.573 -1.777 -2.423 1.00 72.31 72 ILE A N 1
ATOM 547 C CA . ILE A 1 72 ? 14.652 -2.544 -3.249 1.00 72.31 72 ILE A CA 1
ATOM 548 C C . ILE A 1 72 ? 14.931 -2.123 -4.689 1.00 72.31 72 ILE A C 1
ATOM 550 O O . ILE A 1 72 ? 14.938 -0.926 -4.981 1.00 72.31 72 ILE A O 1
ATOM 554 N N . THR A 1 73 ? 15.175 -3.093 -5.564 1.00 80.69 73 THR A N 1
ATOM 555 C CA . THR A 1 73 ? 15.293 -2.908 -7.016 1.00 80.69 73 THR A CA 1
ATOM 556 C C . THR A 1 73 ? 14.257 -3.786 -7.714 1.00 80.69 73 THR A C 1
ATOM 558 O O . THR A 1 73 ? 13.838 -4.787 -7.122 1.00 80.69 73 THR A O 1
ATOM 561 N N . PRO A 1 74 ? 13.868 -3.470 -8.959 1.00 85.25 74 PRO A N 1
ATOM 562 C CA . PRO A 1 74 ? 13.072 -4.381 -9.772 1.00 85.25 74 PRO A CA 1
ATOM 563 C C . PRO A 1 74 ? 13.738 -5.758 -9.877 1.00 85.25 74 PRO A C 1
ATOM 565 O O . PRO A 1 74 ? 14.970 -5.865 -9.900 1.00 85.25 74 PRO A O 1
ATOM 568 N N . SER A 1 75 ? 12.930 -6.814 -9.919 1.00 84.81 75 SER A N 1
ATOM 569 C CA . SER A 1 75 ? 13.401 -8.202 -10.009 1.00 84.81 75 SER A CA 1
ATOM 570 C C . SER A 1 75 ? 13.871 -8.582 -11.411 1.00 84.81 75 SER A C 1
ATOM 572 O O . SER A 1 75 ? 14.713 -9.470 -11.554 1.00 84.81 75 SER A O 1
ATOM 574 N N . GLU A 1 76 ? 13.369 -7.898 -12.439 1.00 87.19 76 GLU A N 1
ATOM 575 C CA . GLU A 1 76 ? 13.643 -8.194 -13.842 1.00 87.19 76 GLU A CA 1
ATOM 576 C C . GLU A 1 76 ? 13.992 -6.927 -14.635 1.00 87.19 76 GLU A C 1
ATOM 578 O O . GLU A 1 76 ? 13.615 -5.807 -14.292 1.00 87.19 76 GLU A O 1
ATOM 583 N N . ILE A 1 77 ? 14.740 -7.107 -15.727 1.00 86.69 77 ILE A N 1
ATOM 584 C CA . ILE A 1 77 ? 15.012 -6.029 -16.685 1.00 86.69 77 ILE A CA 1
ATOM 585 C C . ILE A 1 77 ? 13.713 -5.702 -17.427 1.00 86.69 77 ILE A C 1
ATOM 587 O O . ILE A 1 77 ? 13.071 -6.608 -17.954 1.00 86.69 77 ILE A O 1
ATOM 591 N N . GLY A 1 78 ? 13.383 -4.413 -17.534 1.00 88.75 78 GLY A N 1
ATOM 592 C CA . GLY A 1 78 ? 12.123 -3.946 -18.119 1.00 88.75 78 GLY A CA 1
ATOM 593 C C . GLY A 1 78 ? 10.997 -3.778 -17.096 1.00 88.75 78 GLY A C 1
ATOM 594 O O . GLY A 1 78 ? 9.870 -3.489 -17.493 1.00 88.75 78 GLY A O 1
ATOM 595 N N . ASN A 1 79 ? 11.298 -3.940 -15.803 1.00 90.94 79 ASN A N 1
ATOM 596 C CA . ASN A 1 79 ? 10.411 -3.572 -14.707 1.00 90.94 79 ASN A CA 1
ATOM 597 C C . ASN A 1 79 ? 10.864 -2.272 -14.026 1.00 90.94 79 ASN A C 1
ATOM 599 O O . ASN A 1 79 ? 12.046 -1.920 -14.014 1.00 90.94 79 ASN A O 1
ATOM 603 N N . GLU A 1 80 ? 9.914 -1.608 -13.378 1.00 88.69 80 GLU A N 1
ATOM 604 C CA . GLU A 1 80 ? 10.119 -0.475 -12.483 1.00 88.69 80 GLU A CA 1
ATOM 605 C C . GLU A 1 80 ? 9.456 -0.737 -11.123 1.00 88.69 80 GLU A C 1
ATOM 607 O O . GLU A 1 80 ? 8.593 -1.607 -10.979 1.00 88.69 80 GLU A O 1
ATOM 612 N N . LEU A 1 81 ? 9.850 0.029 -10.104 1.00 89.00 81 LEU A N 1
ATOM 613 C CA . LEU A 1 81 ? 9.161 0.002 -8.820 1.00 89.00 81 LEU A CA 1
ATOM 614 C C . LEU A 1 81 ? 8.058 1.045 -8.820 1.00 89.00 81 LEU A C 1
ATOM 616 O O . LEU A 1 81 ? 8.330 2.243 -8.899 1.00 89.00 81 LEU A O 1
ATOM 620 N N . LEU A 1 82 ? 6.819 0.597 -8.660 1.00 91.12 82 LEU A N 1
ATOM 621 C CA . LEU A 1 82 ? 5.700 1.473 -8.353 1.00 91.12 82 LEU A CA 1
ATOM 622 C C . LEU A 1 82 ? 5.579 1.591 -6.834 1.00 91.12 82 LEU A C 1
ATOM 624 O O . LEU A 1 82 ? 5.411 0.594 -6.129 1.00 91.12 82 LEU A O 1
ATOM 628 N N . VAL A 1 83 ? 5.639 2.814 -6.324 1.00 90.38 83 VAL A N 1
ATOM 629 C CA . VAL A 1 83 ? 5.481 3.105 -4.901 1.00 90.38 83 VAL A CA 1
ATOM 630 C C . VAL A 1 83 ? 4.147 3.794 -4.654 1.00 90.38 83 VAL A C 1
ATOM 632 O O . VAL A 1 83 ? 3.798 4.757 -5.332 1.00 90.38 83 VAL A O 1
ATOM 635 N N . LEU A 1 84 ? 3.391 3.294 -3.678 1.00 92.06 84 LEU A N 1
ATOM 636 C CA . LEU A 1 84 ? 2.098 3.838 -3.272 1.00 92.06 84 LEU A CA 1
ATOM 637 C C . LEU A 1 84 ? 2.169 4.243 -1.804 1.00 92.06 84 LEU A C 1
ATOM 639 O O . LEU A 1 84 ? 2.252 3.383 -0.924 1.00 92.06 84 LEU A O 1
ATOM 643 N N . LYS A 1 85 ? 2.120 5.548 -1.539 1.00 91.56 85 LYS A N 1
ATOM 644 C CA . LYS A 1 85 ? 1.998 6.086 -0.189 1.00 91.56 85 LYS A CA 1
ATOM 645 C C . LYS A 1 85 ? 0.541 6.082 0.234 1.00 91.56 85 LYS A C 1
ATOM 647 O O . LYS A 1 85 ? -0.320 6.636 -0.458 1.00 91.56 85 LYS A O 1
ATOM 652 N N . LEU A 1 86 ? 0.272 5.522 1.401 1.00 94.81 86 LEU A N 1
ATOM 653 C CA . LEU A 1 86 ? -1.058 5.495 1.980 1.00 94.81 86 LEU A CA 1
ATOM 654 C C . LEU A 1 86 ? -1.010 5.425 3.500 1.00 94.81 86 LEU A C 1
ATOM 656 O O . LEU A 1 86 ? -0.011 5.040 4.105 1.00 94.81 86 LEU A O 1
ATOM 660 N N . ARG A 1 87 ? -2.158 5.734 4.090 1.00 95.12 87 ARG A N 1
ATOM 661 C CA . ARG A 1 87 ? -2.442 5.511 5.499 1.00 95.12 87 ARG A CA 1
ATOM 662 C C . ARG A 1 87 ? -3.631 4.573 5.643 1.00 95.12 87 ARG A C 1
ATOM 664 O O . ARG A 1 87 ? -4.609 4.725 4.909 1.00 95.12 87 ARG A O 1
ATOM 671 N N . VAL A 1 88 ? -3.549 3.639 6.587 1.00 95.19 88 VAL A N 1
ATOM 672 C CA . VAL A 1 88 ? -4.658 2.759 6.971 1.00 95.19 88 VAL A CA 1
ATOM 673 C C . VAL A 1 88 ? -4.948 2.899 8.449 1.00 95.19 88 VAL A C 1
ATOM 675 O O . VAL A 1 88 ? -4.062 2.689 9.274 1.00 95.19 88 VAL A O 1
ATOM 678 N N . ASP A 1 89 ? -6.190 3.228 8.777 1.00 96.50 89 ASP A N 1
ATOM 679 C CA . ASP A 1 89 ? -6.654 3.477 10.137 1.00 96.50 89 ASP A CA 1
ATOM 680 C C . ASP A 1 89 ? -7.707 2.451 10.556 1.00 96.50 89 ASP A C 1
ATOM 682 O O . ASP A 1 89 ? -8.600 2.102 9.785 1.00 96.50 89 ASP A O 1
ATOM 686 N N . ASN A 1 90 ? -7.643 2.007 11.810 1.00 96.88 90 ASN A N 1
ATOM 687 C CA . ASN A 1 90 ? -8.735 1.293 12.459 1.00 96.88 90 ASN A CA 1
ATOM 688 C C . ASN A 1 90 ? -9.732 2.315 13.024 1.00 96.88 90 ASN A C 1
ATOM 690 O O . ASN A 1 90 ? -9.530 2.834 14.124 1.00 96.88 90 ASN A O 1
ATOM 694 N N . HIS A 1 91 ? -10.820 2.614 12.312 1.00 95.50 91 HIS A N 1
ATOM 695 C CA . HIS A 1 91 ? -11.791 3.618 12.778 1.00 95.50 91 HIS A CA 1
ATOM 696 C C . HIS A 1 91 ? -12.868 3.035 13.705 1.00 95.50 91 HIS A C 1
ATOM 698 O O . HIS A 1 91 ? -13.430 3.758 14.534 1.00 95.50 91 HIS A O 1
ATOM 704 N N . ALA A 1 92 ? -13.139 1.725 13.622 1.00 96.38 92 ALA A N 1
ATOM 705 C CA . ALA A 1 92 ? -14.307 1.129 14.277 1.00 96.38 92 ALA A CA 1
ATOM 706 C C . ALA A 1 92 ? -13.994 0.095 15.365 1.00 96.38 92 ALA A C 1
ATOM 708 O O . ALA A 1 92 ? -14.602 0.170 16.445 1.00 96.38 92 ALA A O 1
ATOM 709 N N . ALA A 1 93 ? -13.102 -0.863 15.096 1.00 96.25 93 ALA A N 1
ATOM 710 C CA . ALA A 1 93 ? -12.866 -2.020 15.957 1.00 96.25 93 ALA A CA 1
ATOM 711 C C . ALA A 1 93 ? -12.047 -1.634 17.192 1.00 96.25 93 ALA A C 1
ATOM 713 O O . ALA A 1 93 ? -11.140 -0.815 17.107 1.00 96.25 93 ALA A O 1
ATOM 714 N N . THR A 1 94 ? -12.321 -2.245 18.348 1.00 96.94 94 THR A N 1
ATOM 715 C CA . THR A 1 94 ? -11.531 -2.003 19.572 1.00 96.94 94 THR A CA 1
ATOM 716 C C . THR A 1 94 ? -10.047 -2.302 19.350 1.00 96.94 94 THR A C 1
ATOM 718 O O . THR A 1 94 ? -9.188 -1.537 19.777 1.00 96.94 94 THR A O 1
ATOM 721 N N . GLN A 1 95 ? -9.770 -3.398 18.645 1.00 96.25 95 GLN A N 1
ATOM 722 C CA . GLN A 1 95 ? -8.443 -3.839 18.252 1.00 96.25 95 GLN A CA 1
ATOM 723 C C . GLN A 1 95 ? -8.558 -4.519 16.887 1.00 96.25 95 GLN A C 1
ATOM 725 O O . GLN A 1 95 ? -9.431 -5.365 16.688 1.00 96.25 95 GLN A O 1
ATOM 730 N N . LEU A 1 96 ? -7.697 -4.124 15.958 1.00 95.12 96 LEU A N 1
ATOM 731 C CA . LEU A 1 96 ? -7.599 -4.667 14.612 1.00 95.12 96 LEU A CA 1
ATOM 732 C C . LEU A 1 96 ? -6.250 -5.368 14.468 1.00 95.12 96 LEU A C 1
ATOM 734 O O . LEU A 1 96 ? -5.208 -4.747 14.670 1.00 95.12 96 LEU A O 1
ATOM 738 N N . HIS A 1 97 ? -6.278 -6.643 14.092 1.00 93.50 97 HIS A N 1
ATOM 739 C CA . HIS A 1 97 ? -5.092 -7.370 13.655 1.00 93.50 97 HIS A CA 1
ATOM 740 C C . HIS A 1 97 ? -5.065 -7.374 12.130 1.00 93.50 97 HIS A C 1
ATOM 742 O O . HIS A 1 97 ? -6.021 -7.820 11.495 1.00 93.50 97 HIS A O 1
ATOM 748 N N . MET A 1 98 ? -3.991 -6.846 11.558 1.00 91.19 98 MET A N 1
ATOM 749 C CA . MET A 1 98 ? -3.788 -6.759 10.117 1.00 91.19 98 MET A CA 1
ATOM 750 C C . MET A 1 98 ? -2.478 -7.450 9.767 1.00 91.19 98 MET A C 1
ATOM 752 O O . MET A 1 98 ? -1.436 -7.066 10.287 1.00 91.19 98 MET A O 1
ATOM 756 N N . ASP A 1 99 ? -2.527 -8.431 8.873 1.00 90.81 99 ASP A N 1
ATOM 757 C CA . ASP A 1 99 ? -1.343 -9.088 8.325 1.00 90.81 99 ASP A CA 1
ATOM 758 C C . ASP A 1 99 ? -1.269 -8.817 6.820 1.00 90.81 99 ASP A C 1
ATOM 760 O O . ASP A 1 99 ? -2.037 -9.367 6.027 1.00 90.81 99 ASP A O 1
ATOM 764 N N . VAL A 1 100 ? -0.327 -7.956 6.434 1.00 89.12 100 VAL A N 1
ATOM 765 C CA . VAL A 1 100 ? -0.095 -7.558 5.038 1.00 89.12 100 VAL A CA 1
ATOM 766 C C . VAL A 1 100 ? 0.397 -8.739 4.194 1.00 89.12 100 VAL A C 1
ATOM 768 O O . VAL A 1 100 ? 0.226 -8.734 2.980 1.00 89.12 100 VAL A O 1
ATOM 771 N N . GLY A 1 101 ? 1.024 -9.749 4.803 1.00 86.69 101 GLY A N 1
ATOM 772 C CA . GLY A 1 101 ? 1.496 -10.940 4.097 1.00 86.69 101 GLY A CA 1
ATOM 773 C C . GLY A 1 101 ? 0.370 -11.918 3.766 1.00 86.69 101 GLY A C 1
ATOM 774 O O . GLY A 1 101 ? 0.351 -12.481 2.672 1.00 86.69 101 GLY A O 1
ATOM 775 N N . THR A 1 102 ? -0.575 -12.104 4.690 1.00 87.56 102 THR A N 1
ATOM 776 C CA . THR A 1 102 ? -1.713 -13.023 4.506 1.00 87.56 102 THR A CA 1
ATOM 777 C C . THR A 1 102 ? -2.842 -12.398 3.683 1.00 87.56 102 THR A C 1
ATOM 779 O O . THR A 1 102 ? -3.433 -13.076 2.840 1.00 87.56 102 THR A O 1
ATOM 782 N N . GLU A 1 103 ? -3.128 -11.108 3.876 1.00 89.12 103 GLU A N 1
ATOM 783 C CA . GLU A 1 103 ? -4.139 -10.361 3.116 1.00 89.12 103 GLU A CA 1
ATOM 784 C C . GLU A 1 103 ? -3.486 -9.175 2.380 1.00 89.12 103 GLU A C 1
ATOM 786 O O . GLU A 1 103 ? -3.679 -8.011 2.754 1.00 89.12 103 GLU A O 1
ATOM 791 N N . PRO A 1 104 ? -2.678 -9.439 1.331 1.00 91.81 104 PRO A N 1
ATOM 792 C CA . PRO A 1 104 ? -1.918 -8.389 0.682 1.00 91.81 104 PRO A CA 1
ATOM 793 C C . PRO A 1 104 ? -2.830 -7.416 -0.072 1.00 91.81 104 PRO A C 1
ATOM 795 O O . PRO A 1 104 ? -3.791 -7.834 -0.735 1.00 91.81 104 PRO A O 1
ATOM 798 N N . PRO A 1 105 ? -2.496 -6.115 -0.048 1.00 94.69 105 PRO A N 1
ATOM 799 C CA . PRO A 1 105 ? -3.018 -5.162 -1.010 1.00 94.69 105 PRO A CA 1
ATOM 800 C C . PRO A 1 105 ? -2.836 -5.660 -2.452 1.00 94.69 105 PRO A C 1
ATOM 802 O O . PRO A 1 105 ? -1.881 -6.367 -2.779 1.00 94.69 105 PRO A O 1
ATOM 805 N N . GLU A 1 106 ? -3.749 -5.273 -3.331 1.00 96.38 106 GLU A N 1
ATOM 806 C CA . GLU A 1 106 ? -3.705 -5.558 -4.763 1.00 96.38 106 GLU A CA 1
ATOM 807 C C . GLU A 1 106 ? -3.875 -4.241 -5.519 1.00 96.38 106 GLU A C 1
ATOM 809 O O . GLU A 1 106 ? -4.821 -3.493 -5.266 1.00 96.38 106 GLU A O 1
ATOM 814 N N . ILE A 1 107 ? -2.992 -3.977 -6.477 1.00 96.75 107 ILE A N 1
ATOM 815 C CA . ILE A 1 107 ? -3.273 -3.022 -7.550 1.00 96.75 107 ILE A CA 1
ATOM 816 C C . ILE A 1 107 ? -3.601 -3.794 -8.822 1.00 96.75 107 ILE A C 1
ATOM 818 O O . ILE A 1 107 ? -3.071 -4.884 -9.062 1.00 96.75 107 ILE A O 1
ATOM 822 N N . ARG A 1 108 ? -4.479 -3.219 -9.641 1.00 96.94 108 ARG A N 1
ATOM 823 C CA . ARG A 1 108 ? -4.803 -3.751 -10.964 1.00 96.94 108 ARG A CA 1
ATOM 824 C C . ARG A 1 108 ? -4.605 -2.701 -12.028 1.00 96.94 108 ARG A C 1
ATOM 826 O O . ARG A 1 108 ? -4.968 -1.545 -11.805 1.00 96.94 108 ARG A O 1
ATOM 833 N N . ASP A 1 109 ? -4.101 -3.115 -13.179 1.00 95.31 109 ASP A N 1
ATOM 834 C CA . ASP A 1 109 ? -4.087 -2.288 -14.382 1.00 95.31 109 ASP A CA 1
ATOM 835 C C . ASP A 1 109 ? -5.436 -2.355 -15.134 1.00 95.31 109 ASP A C 1
ATOM 837 O O . ASP A 1 109 ? -6.400 -3.000 -14.695 1.00 95.31 109 ASP A O 1
ATOM 841 N N . ARG A 1 110 ? -5.545 -1.647 -16.264 1.00 94.00 110 ARG A N 1
ATOM 842 C CA . ARG A 1 110 ? -6.751 -1.673 -17.111 1.00 94.00 110 ARG A CA 1
ATOM 843 C C . ARG A 1 110 ? -6.920 -2.976 -17.891 1.00 94.00 110 ARG A C 1
ATOM 845 O O . ARG A 1 110 ? -8.053 -3.272 -18.273 1.00 94.00 110 ARG A O 1
ATOM 852 N N . ASP A 1 111 ? -5.848 -3.743 -18.064 1.00 94.44 111 ASP A N 1
ATOM 853 C CA . ASP A 1 111 ? -5.843 -5.073 -18.685 1.00 94.44 111 ASP A CA 1
ATOM 854 C C . ASP A 1 111 ? -6.184 -6.193 -17.681 1.00 94.44 111 ASP A C 1
ATOM 856 O O . ASP A 1 111 ? -6.289 -7.364 -18.044 1.00 94.44 111 ASP A O 1
ATOM 860 N N . ASP A 1 112 ? -6.462 -5.810 -16.431 1.00 93.75 112 ASP A N 1
ATOM 861 C CA . ASP A 1 112 ? -6.847 -6.659 -15.308 1.00 93.75 112 ASP A CA 1
ATOM 862 C C . ASP A 1 112 ? -5.704 -7.513 -14.720 1.00 93.75 112 ASP A C 1
ATOM 864 O O . ASP A 1 112 ? -5.963 -8.387 -13.876 1.00 93.75 112 ASP A O 1
ATOM 868 N N . SER A 1 113 ? -4.452 -7.212 -15.087 1.00 96.25 113 SER A N 1
ATOM 869 C CA . SER A 1 113 ? -3.240 -7.737 -14.447 1.00 96.25 113 SER A CA 1
ATOM 870 C C . SER A 1 113 ? -3.213 -7.331 -12.978 1.00 96.25 113 SER A C 1
ATOM 872 O O . SER A 1 113 ? -3.651 -6.241 -12.612 1.00 96.25 113 SER A O 1
ATOM 874 N N . LYS A 1 114 ? -2.706 -8.218 -12.121 1.00 95.94 114 LYS A N 1
ATOM 875 C CA . LYS A 1 114 ? -2.673 -8.031 -10.667 1.00 95.94 114 LYS A CA 1
ATOM 876 C C . LYS A 1 114 ? -1.239 -7.901 -10.193 1.00 95.94 114 LYS A C 1
ATOM 878 O O . LYS A 1 114 ? -0.407 -8.728 -10.563 1.00 95.94 114 LYS A O 1
ATOM 883 N N . TYR A 1 115 ? -0.999 -6.958 -9.291 1.00 95.25 115 TYR A N 1
ATOM 884 C CA . TYR A 1 115 ? 0.289 -6.809 -8.627 1.00 95.25 115 TYR A CA 1
ATOM 885 C C . TYR A 1 115 ? 0.096 -6.709 -7.117 1.00 95.25 115 TYR A C 1
ATOM 887 O O . TYR A 1 115 ? -0.842 -6.071 -6.630 1.00 95.25 115 TYR A O 1
ATOM 895 N N . HIS A 1 116 ? 1.007 -7.345 -6.386 1.00 94.38 116 HIS A N 1
ATOM 896 C CA . HIS A 1 116 ? 1.053 -7.351 -4.928 1.00 94.38 116 HIS A CA 1
ATOM 897 C C . HIS A 1 116 ? 2.345 -6.691 -4.440 1.00 94.38 116 HIS A C 1
ATOM 899 O O . HIS A 1 116 ? 3.332 -6.678 -5.183 1.00 94.38 116 HIS A O 1
ATOM 905 N N . PRO A 1 117 ? 2.363 -6.151 -3.210 1.00 90.88 117 PRO A N 1
ATOM 906 C CA . PRO A 1 117 ? 3.571 -5.579 -2.646 1.00 90.88 117 PRO A CA 1
ATOM 907 C C . PRO A 1 117 ? 4.705 -6.605 -2.594 1.00 90.88 117 PRO A C 1
ATOM 909 O O . PRO A 1 117 ? 4.487 -7.778 -2.281 1.00 90.88 117 PRO A O 1
ATOM 912 N N . MET A 1 118 ? 5.924 -6.156 -2.875 1.00 84.00 118 MET A N 1
ATOM 913 C CA . MET A 1 118 ? 7.108 -7.003 -2.849 1.00 84.00 118 MET A CA 1
ATOM 914 C C . MET A 1 118 ? 7.366 -7.541 -1.433 1.00 84.00 118 MET A C 1
ATOM 916 O O . MET A 1 118 ? 7.399 -6.762 -0.472 1.00 84.00 118 MET A O 1
ATOM 920 N N . PRO A 1 119 ? 7.628 -8.851 -1.275 1.00 73.94 119 PRO A N 1
ATOM 921 C CA . PRO A 1 119 ? 8.127 -9.383 -0.018 1.00 73.94 119 PRO A CA 1
ATOM 922 C C . PRO A 1 119 ? 9.571 -8.907 0.192 1.00 73.94 119 PRO A C 1
ATOM 924 O O . PRO A 1 119 ? 10.419 -9.036 -0.689 1.00 73.94 119 PRO A O 1
ATOM 927 N N . LEU A 1 120 ? 9.893 -8.383 1.375 1.00 64.06 120 LEU A N 1
ATOM 928 C CA . LEU A 1 120 ? 11.260 -7.959 1.703 1.00 64.06 120 LEU A CA 1
ATOM 929 C C . LEU A 1 120 ? 12.128 -9.168 2.075 1.00 64.06 120 LEU A C 1
ATOM 931 O O . LEU A 1 120 ? 12.435 -9.387 3.246 1.00 64.06 120 LEU A O 1
ATOM 935 N N . ALA A 1 121 ? 12.496 -9.973 1.077 1.00 52.47 121 ALA A N 1
ATOM 936 C CA . ALA A 1 121 ? 13.301 -11.174 1.283 1.00 52.47 121 ALA A CA 1
ATOM 937 C C . ALA A 1 121 ? 14.817 -10.937 1.172 1.00 52.47 121 ALA A C 1
ATOM 939 O O . ALA A 1 121 ? 15.565 -11.636 1.850 1.00 52.47 121 ALA A O 1
ATOM 940 N N . GLU A 1 122 ? 15.315 -9.953 0.414 1.00 46.09 122 GLU A N 1
ATOM 941 C CA . GLU A 1 122 ? 16.764 -9.856 0.159 1.00 46.09 122 GLU A CA 1
ATOM 942 C C . GLU A 1 122 ? 17.350 -8.446 0.322 1.00 46.09 122 GLU A C 1
ATOM 944 O O . GLU A 1 122 ? 16.641 -7.449 0.430 1.00 46.09 122 GLU A O 1
ATOM 949 N N . THR A 1 123 ? 18.667 -8.406 0.537 1.00 41.00 123 THR A N 1
ATOM 950 C CA . THR A 1 123 ? 19.400 -7.347 1.250 1.00 41.00 123 THR A CA 1
ATOM 951 C C . THR A 1 123 ? 20.553 -6.851 0.381 1.00 41.00 123 THR A C 1
ATOM 953 O O . THR A 1 123 ? 21.446 -7.652 0.125 1.00 41.00 123 THR A O 1
ATOM 956 N N . ILE A 1 124 ? 20.597 -5.566 -0.005 1.00 37.28 124 ILE A N 1
ATOM 957 C CA . ILE A 1 124 ? 21.792 -4.878 -0.559 1.00 37.28 124 ILE A CA 1
ATOM 958 C C . ILE A 1 124 ? 21.778 -3.384 -0.104 1.00 37.28 124 ILE A C 1
ATOM 960 O O . ILE A 1 124 ? 20.682 -2.843 0.064 1.00 37.28 124 ILE A O 1
ATOM 964 N N . PRO A 1 125 ? 22.932 -2.727 0.195 1.00 37.59 125 PRO A N 1
ATOM 965 C CA . PRO A 1 125 ? 22.998 -1.481 0.984 1.00 37.59 125 PRO A CA 1
ATOM 966 C C . PRO A 1 125 ? 23.108 -0.153 0.192 1.00 37.59 125 PRO A C 1
ATOM 968 O O . PRO A 1 125 ? 23.831 -0.092 -0.791 1.00 37.59 125 PRO A O 1
ATOM 971 N N . TYR A 1 126 ? 22.476 0.897 0.755 1.00 38.31 126 TYR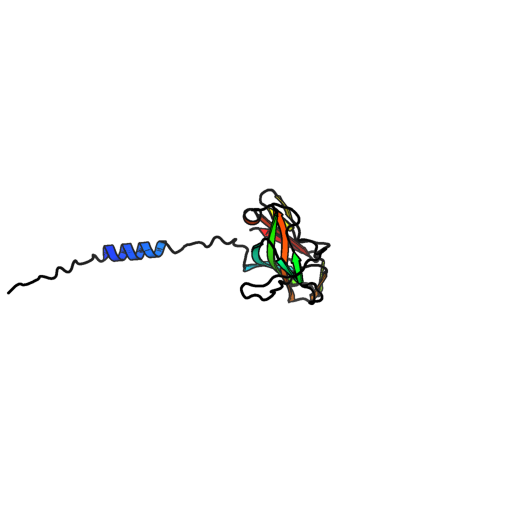 A N 1
ATOM 972 C CA . TYR A 1 126 ? 22.677 2.372 0.681 1.00 38.31 126 TYR A CA 1
ATOM 973 C C . TYR A 1 126 ? 22.881 3.138 -0.647 1.00 38.31 126 TYR A C 1
ATOM 975 O O . TYR A 1 126 ? 23.887 2.943 -1.313 1.00 38.31 126 TYR A O 1
ATOM 983 N N . HIS A 1 127 ? 22.075 4.202 -0.838 1.00 42.53 127 HIS A N 1
ATOM 984 C CA . HIS A 1 127 ? 22.434 5.497 -1.449 1.00 42.53 127 HIS A CA 1
ATOM 985 C C . HIS A 1 127 ? 21.588 6.645 -0.854 1.00 42.53 127 HIS A C 1
ATOM 987 O O . HIS A 1 127 ? 20.693 6.438 -0.036 1.00 42.53 127 HIS A O 1
ATOM 993 N N . PHE A 1 128 ? 21.980 7.868 -1.188 1.00 45.66 128 PHE A N 1
ATOM 994 C CA . PHE A 1 128 ? 21.706 9.096 -0.459 1.00 45.66 128 PHE A CA 1
ATOM 995 C C . PHE A 1 128 ? 20.658 9.992 -1.155 1.00 45.66 128 PHE A C 1
ATOM 997 O O . PHE A 1 128 ? 20.480 9.908 -2.367 1.00 45.66 128 PHE A O 1
ATOM 1004 N N . ASP A 1 129 ? 20.002 10.885 -0.410 1.00 50.81 129 ASP A N 1
ATOM 1005 C CA . ASP A 1 129 ? 19.123 11.936 -0.928 1.00 50.81 129 ASP A CA 1
ATOM 1006 C C . ASP A 1 129 ? 19.892 12.924 -1.831 1.00 50.81 129 ASP A C 1
ATOM 1008 O O . ASP A 1 129 ? 21.105 12.833 -2.038 1.00 50.81 129 ASP A O 1
ATOM 1012 N N . ARG A 1 130 ? 19.187 13.931 -2.359 1.00 47.31 130 ARG A N 1
ATOM 1013 C CA . ARG A 1 130 ? 19.764 14.962 -3.243 1.00 47.31 130 ARG A CA 1
ATOM 1014 C C . ARG A 1 130 ? 20.900 15.781 -2.595 1.00 47.31 130 ARG A C 1
ATOM 1016 O O . ARG A 1 130 ? 21.598 16.491 -3.319 1.00 47.31 130 ARG A O 1
ATOM 1023 N N . ASN A 1 131 ? 21.065 15.694 -1.272 1.00 57.28 131 ASN A N 1
ATOM 1024 C CA . ASN A 1 131 ? 22.118 16.317 -0.470 1.00 57.28 131 ASN A CA 1
ATOM 1025 C C . ASN A 1 131 ? 23.217 15.333 -0.039 1.00 57.28 131 ASN A C 1
ATOM 1027 O O . ASN A 1 131 ? 24.212 15.779 0.531 1.00 57.28 131 ASN A O 1
ATOM 1031 N N . GLY A 1 132 ? 23.074 14.033 -0.299 1.00 51.03 132 GLY A N 1
ATOM 1032 C CA . GLY A 1 132 ? 24.008 13.046 0.222 1.00 51.03 132 GLY A CA 1
ATOM 1033 C C . GLY A 1 132 ? 23.610 12.444 1.579 1.00 51.03 132 GLY A C 1
ATOM 1034 O O . GLY A 1 132 ? 24.506 11.957 2.253 1.00 51.03 132 GLY A O 1
ATOM 1035 N N . GLU A 1 133 ? 22.324 12.414 1.968 1.00 53.53 133 GLU A N 1
ATOM 1036 C CA . GLU A 1 133 ? 21.840 11.793 3.220 1.00 53.53 133 GLU A CA 1
ATOM 1037 C C . GLU A 1 133 ? 20.823 10.654 2.998 1.00 53.53 133 GLU A C 1
ATOM 1039 O O . GLU A 1 133 ? 19.853 10.831 2.270 1.00 53.53 133 GLU A O 1
ATOM 1044 N N . PRO A 1 134 ? 20.979 9.467 3.608 1.00 50.78 134 PRO A N 1
ATOM 1045 C CA . PRO A 1 134 ? 20.042 8.366 3.401 1.00 50.78 134 PRO A CA 1
ATOM 1046 C C . PRO A 1 134 ? 18.662 8.729 3.973 1.00 50.78 134 PRO A C 1
ATOM 1048 O O . PRO A 1 134 ? 18.533 8.920 5.181 1.00 50.78 134 PRO A O 1
ATOM 1051 N N . PHE A 1 135 ? 17.625 8.800 3.126 1.00 55.44 135 PHE A N 1
ATOM 1052 C CA . PHE A 1 135 ? 16.241 8.990 3.575 1.00 55.44 135 PHE A CA 1
ATOM 1053 C C . PHE A 1 135 ? 15.453 7.681 3.441 1.00 55.44 135 PHE A C 1
ATOM 1055 O O . PHE A 1 135 ? 14.948 7.366 2.361 1.00 55.44 135 PHE A O 1
ATOM 1062 N N . PRO A 1 136 ? 15.367 6.890 4.516 1.00 64.38 136 PRO A N 1
ATOM 1063 C CA . PRO A 1 136 ? 14.516 5.720 4.520 1.00 64.38 136 PRO A CA 1
ATOM 1064 C C . PRO A 1 136 ? 13.032 6.089 4.405 1.00 64.38 136 PRO A C 1
ATOM 1066 O O . PRO A 1 136 ? 12.556 6.980 5.111 1.00 64.38 136 PRO A O 1
ATOM 1069 N N . ILE A 1 137 ? 12.277 5.341 3.601 1.00 69.44 137 ILE A N 1
ATOM 1070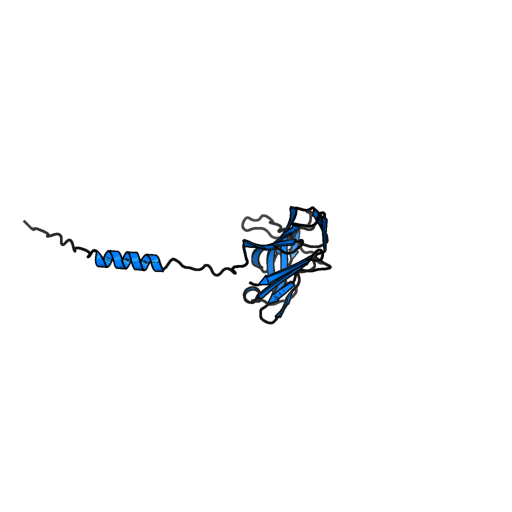 C CA . ILE A 1 137 ? 10.815 5.389 3.624 1.00 69.44 137 ILE A CA 1
ATOM 1071 C C . ILE A 1 137 ? 10.241 4.240 4.481 1.00 69.44 137 ILE A C 1
ATOM 1073 O O . ILE A 1 137 ? 10.735 3.109 4.411 1.00 69.44 137 ILE A O 1
ATOM 1077 N N . PRO A 1 138 ? 9.206 4.494 5.307 1.00 80.06 138 PRO A N 1
ATOM 1078 C CA . PRO A 1 138 ? 8.559 3.449 6.097 1.00 80.06 138 PRO A CA 1
ATOM 1079 C C . PRO A 1 138 ? 7.726 2.545 5.182 1.00 80.06 138 PRO A C 1
ATOM 1081 O O . PRO A 1 138 ? 6.788 3.017 4.540 1.00 80.06 138 PRO A O 1
ATOM 1084 N N . ILE A 1 139 ? 8.066 1.257 5.108 1.00 84.81 139 ILE A N 1
ATOM 1085 C CA . ILE A 1 139 ? 7.342 0.276 4.287 1.00 84.81 139 ILE A CA 1
ATOM 1086 C C . ILE A 1 139 ? 6.260 -0.409 5.124 1.00 84.81 139 ILE A C 1
ATOM 1088 O O . ILE A 1 139 ? 6.552 -0.925 6.203 1.00 84.81 139 ILE A O 1
ATOM 1092 N N . ILE A 1 140 ? 5.026 -0.455 4.617 1.00 87.62 140 ILE A N 1
ATOM 1093 C CA . ILE A 1 140 ? 3.918 -1.151 5.282 1.00 87.62 140 ILE A CA 1
ATOM 1094 C C . ILE A 1 140 ? 3.994 -2.647 4.969 1.00 87.62 140 ILE A C 1
ATOM 1096 O O . ILE A 1 140 ? 3.883 -3.046 3.809 1.00 87.62 140 ILE A O 1
ATOM 1100 N N . ARG A 1 141 ? 4.194 -3.485 5.992 1.00 84.56 141 ARG A N 1
ATOM 1101 C CA . ARG A 1 141 ? 4.386 -4.937 5.834 1.00 84.56 141 ARG A CA 1
ATOM 1102 C C . ARG A 1 141 ? 4.235 -5.713 7.140 1.00 84.56 141 ARG A C 1
ATOM 1104 O O . ARG A 1 141 ? 4.379 -5.153 8.222 1.00 84.56 141 ARG A O 1
ATOM 1111 N N . GLY A 1 142 ? 4.111 -7.032 7.022 1.00 85.62 142 GLY A N 1
ATOM 1112 C CA . GLY A 1 142 ? 4.039 -7.926 8.175 1.00 85.62 142 GLY A CA 1
ATOM 1113 C C . GLY A 1 142 ? 2.764 -7.702 8.980 1.00 85.62 142 GLY A C 1
ATOM 1114 O O . GLY A 1 142 ? 1.727 -7.352 8.419 1.00 85.62 142 GLY A O 1
ATOM 1115 N N . GLU A 1 143 ? 2.852 -7.907 10.289 1.00 90.06 143 GLU A N 1
ATOM 1116 C CA . GLU A 1 143 ? 1.704 -7.848 11.187 1.00 90.06 143 GLU A CA 1
ATOM 1117 C C . GLU A 1 143 ? 1.634 -6.515 11.940 1.00 90.06 143 GLU A C 1
ATOM 1119 O O . GLU A 1 143 ? 2.623 -6.029 12.492 1.00 90.06 143 GLU A O 1
ATOM 1124 N N . TYR A 1 144 ? 0.429 -5.962 12.026 1.00 91.62 144 TYR A N 1
ATOM 1125 C CA . TYR A 1 144 ? 0.096 -4.794 12.826 1.00 91.62 144 TYR A CA 1
ATOM 1126 C C . TYR A 1 144 ? -1.046 -5.125 13.774 1.00 91.62 144 TYR A C 1
ATOM 1128 O O . TYR A 1 144 ? -2.012 -5.805 13.423 1.00 91.62 144 TYR A O 1
ATOM 1136 N N . THR A 1 145 ? -0.955 -4.581 14.982 1.00 94.69 145 THR A N 1
ATOM 1137 C CA . THR A 1 145 ? -2.063 -4.542 15.931 1.00 94.69 145 THR A CA 1
ATOM 1138 C C . THR A 1 145 ? -2.410 -3.085 16.185 1.00 94.69 145 THR A C 1
ATOM 1140 O O . THR A 1 145 ? -1.617 -2.350 16.768 1.00 94.69 145 THR A O 1
ATOM 1143 N N . LEU A 1 146 ? -3.581 -2.668 15.712 1.00 95.50 146 LEU A N 1
ATOM 1144 C CA . LEU A 1 146 ? -4.036 -1.283 15.738 1.00 95.50 146 LEU A CA 1
ATOM 1145 C C . LEU A 1 146 ? -5.204 -1.145 16.715 1.00 95.50 146 LEU A C 1
ATOM 1147 O O . LEU A 1 146 ? -6.265 -1.740 16.518 1.00 95.50 146 LEU A O 1
ATOM 1151 N N . GLU A 1 147 ? -5.031 -0.350 17.766 1.00 97.44 147 GLU A N 1
ATOM 1152 C CA . GLU A 1 147 ? -6.150 0.062 18.617 1.00 97.44 147 GLU A CA 1
ATOM 1153 C C . GLU A 1 147 ? -7.117 0.970 17.845 1.00 97.44 147 GLU A C 1
ATOM 1155 O O . GLU A 1 147 ? -6.772 1.555 16.814 1.00 97.44 147 GLU A O 1
ATOM 1160 N N . LYS A 1 148 ? -8.349 1.104 18.342 1.00 97.00 148 LYS A N 1
ATOM 1161 C CA . LYS A 1 148 ? -9.329 2.019 17.751 1.00 97.00 148 LYS A CA 1
ATOM 1162 C C . LYS A 1 148 ? -8.783 3.450 17.672 1.00 97.00 148 LYS A C 1
ATOM 1164 O O . LYS A 1 148 ? -8.367 4.013 18.680 1.00 97.00 148 LYS A O 1
ATOM 1169 N N . GLY A 1 149 ? -8.867 4.060 16.495 1.00 95.69 149 GLY A N 1
ATOM 1170 C CA . GLY A 1 149 ? -8.383 5.411 16.210 1.00 95.69 149 GLY A CA 1
ATOM 1171 C C . GLY A 1 149 ? -6.894 5.492 15.863 1.00 95.69 149 GLY A C 1
ATOM 1172 O O . GLY A 1 149 ? -6.397 6.593 15.632 1.00 95.69 149 GLY A O 1
ATOM 1173 N N . TYR A 1 150 ? -6.187 4.360 15.816 1.00 96.62 150 TYR A N 1
ATOM 1174 C CA . TYR A 1 150 ? -4.792 4.282 15.390 1.00 96.62 150 TYR A CA 1
ATOM 1175 C C . TYR A 1 150 ? -4.680 3.744 13.967 1.00 96.62 150 TYR A C 1
ATOM 1177 O O . TYR A 1 150 ? -5.551 3.022 13.480 1.00 96.62 150 TYR A O 1
ATOM 1185 N N . GLY A 1 151 ? -3.566 4.070 13.320 1.00 94.12 151 GLY A N 1
ATOM 1186 C CA . GLY A 1 151 ? -3.287 3.654 11.959 1.00 94.12 151 GLY A CA 1
ATOM 1187 C C . GLY A 1 151 ? -1.801 3.551 11.668 1.00 94.12 151 GLY A C 1
ATOM 1188 O O . GLY A 1 151 ? -0.960 3.964 12.470 1.00 94.12 151 GLY A O 1
ATOM 1189 N N . VAL A 1 152 ? -1.501 3.001 10.499 1.00 92.44 152 VAL A N 1
ATOM 1190 C CA . VAL A 1 152 ? -0.158 2.916 9.928 1.00 92.44 152 VAL A CA 1
ATOM 1191 C C . VAL A 1 152 ? -0.086 3.807 8.689 1.00 92.44 152 VAL A C 1
ATOM 1193 O O . VAL A 1 152 ? -0.970 3.758 7.838 1.00 92.44 152 VAL A O 1
ATOM 1196 N N . ASP A 1 153 ? 0.954 4.636 8.602 1.00 90.38 153 ASP A N 1
ATOM 1197 C CA . ASP A 1 153 ? 1.298 5.449 7.428 1.00 90.38 153 ASP A CA 1
ATOM 1198 C C . ASP A 1 153 ? 2.616 4.942 6.849 1.00 90.38 153 ASP A C 1
ATOM 1200 O O . ASP A 1 153 ? 3.559 4.646 7.590 1.00 90.38 153 ASP A O 1
ATOM 1204 N N . GLY A 1 154 ? 2.682 4.839 5.530 1.00 88.94 154 GLY A N 1
ATOM 1205 C CA . GLY A 1 154 ? 3.882 4.394 4.850 1.00 88.94 154 GLY A CA 1
ATOM 1206 C C . GLY A 1 154 ? 3.649 4.062 3.391 1.00 88.94 154 GLY A C 1
ATOM 1207 O O . GLY A 1 154 ? 2.709 4.536 2.753 1.00 88.94 154 GLY A O 1
ATOM 1208 N N . TRP A 1 155 ? 4.558 3.260 2.860 1.00 90.31 155 TRP A N 1
ATOM 1209 C CA . TRP A 1 155 ? 4.632 2.944 1.447 1.00 90.31 155 TRP A CA 1
ATOM 1210 C C . TRP A 1 155 ? 4.441 1.454 1.208 1.00 90.31 155 TRP A C 1
ATOM 1212 O O . TRP A 1 155 ? 5.004 0.615 1.911 1.00 90.31 155 TRP A O 1
ATOM 1222 N N . LEU A 1 156 ? 3.679 1.137 0.172 1.00 91.31 156 LEU A N 1
ATOM 1223 C CA . LEU A 1 156 ? 3.698 -0.163 -0.483 1.00 91.31 156 LEU A CA 1
ATOM 1224 C C . LEU A 1 156 ? 4.578 -0.051 -1.725 1.00 91.31 156 LEU A C 1
ATOM 1226 O O . LEU A 1 156 ? 4.530 0.958 -2.428 1.00 91.31 156 LEU A O 1
ATOM 1230 N N . VAL A 1 157 ? 5.374 -1.082 -1.989 1.00 89.75 157 VAL A N 1
ATOM 1231 C CA . VAL A 1 157 ? 6.295 -1.129 -3.130 1.00 89.75 157 VAL A CA 1
ATOM 1232 C C . VAL A 1 157 ? 5.915 -2.318 -3.984 1.00 89.75 157 VAL A C 1
ATOM 1234 O O . VAL A 1 157 ? 5.837 -3.431 -3.469 1.00 89.75 157 VAL A O 1
ATOM 1237 N N . PHE A 1 158 ? 5.672 -2.085 -5.263 1.00 92.12 158 PHE A N 1
ATOM 1238 C CA . PHE A 1 158 ? 5.273 -3.093 -6.233 1.00 92.12 158 PHE A CA 1
ATOM 1239 C C . PHE A 1 158 ? 6.335 -3.188 -7.318 1.00 92.12 158 PHE A C 1
ATOM 1241 O O . PHE A 1 158 ? 6.861 -2.170 -7.761 1.00 92.12 158 PHE A O 1
ATOM 1248 N N . ASP A 1 159 ? 6.606 -4.409 -7.755 1.00 91.50 159 ASP A N 1
ATOM 1249 C CA . ASP A 1 159 ? 7.422 -4.685 -8.930 1.00 91.50 159 ASP A CA 1
ATOM 1250 C C . ASP A 1 159 ? 6.491 -4.861 -10.129 1.00 91.50 159 ASP A C 1
ATOM 1252 O O . ASP A 1 159 ? 5.630 -5.749 -10.121 1.00 91.50 159 ASP A O 1
ATOM 1256 N N . VAL A 1 160 ? 6.595 -3.967 -11.109 1.00 93.25 160 VAL A N 1
ATOM 1257 C CA . VAL A 1 160 ? 5.675 -3.907 -12.249 1.00 93.25 160 VAL A CA 1
ATOM 1258 C C . VAL A 1 160 ? 6.455 -3.714 -13.551 1.00 93.25 160 VAL A C 1
ATOM 1260 O O . VAL A 1 160 ? 7.517 -3.097 -13.521 1.00 93.25 160 VAL A O 1
ATOM 1263 N N . PRO A 1 161 ? 5.949 -4.181 -14.706 1.00 94.62 161 PRO A N 1
ATOM 1264 C CA . PRO A 1 161 ? 6.524 -3.822 -16.000 1.00 94.62 161 PRO A CA 1
ATOM 1265 C C . PRO A 1 161 ? 6.607 -2.301 -16.172 1.00 94.62 161 PRO A C 1
ATOM 1267 O O . PRO A 1 161 ? 5.740 -1.575 -15.674 1.00 94.62 161 PRO A O 1
ATOM 1270 N N . GLU A 1 162 ? 7.607 -1.821 -16.905 1.00 91.12 162 GLU A N 1
ATOM 1271 C CA . GLU A 1 162 ? 7.706 -0.411 -17.295 1.00 91.12 162 GLU A CA 1
ATOM 1272 C C . GLU A 1 162 ? 6.382 0.102 -17.893 1.00 91.12 162 GLU A C 1
ATOM 1274 O O . GLU A 1 162 ? 5.634 -0.635 -18.540 1.00 91.12 162 GLU A O 1
ATOM 1279 N N . ASP A 1 163 ? 6.075 1.376 -17.639 1.00 88.69 163 ASP A N 1
ATOM 1280 C CA . ASP A 1 163 ? 4.864 2.083 -18.078 1.00 88.69 163 ASP A CA 1
ATOM 1281 C C . ASP A 1 163 ? 3.541 1.618 -17.435 1.00 88.69 163 ASP A C 1
ATOM 1283 O O . ASP A 1 163 ? 2.492 2.236 -17.670 1.00 88.69 163 ASP A O 1
ATOM 1287 N N . THR A 1 164 ? 3.561 0.607 -16.556 1.00 89.88 164 THR A N 1
ATOM 1288 C CA . THR A 1 164 ? 2.351 0.113 -15.865 1.00 89.88 164 THR A CA 1
ATOM 1289 C C . THR A 1 164 ? 1.683 1.206 -15.022 1.00 89.88 164 THR A C 1
ATOM 1291 O O . THR A 1 164 ? 0.457 1.234 -14.900 1.00 89.88 164 THR A O 1
ATOM 1294 N N . SER A 1 165 ? 2.452 2.158 -14.486 1.00 83.81 165 SER A N 1
ATOM 1295 C CA . SER A 1 165 ? 1.948 3.262 -13.652 1.00 83.81 165 SER A CA 1
ATOM 1296 C C . SER A 1 165 ? 0.885 4.133 -14.327 1.00 83.81 165 SER A C 1
ATOM 1298 O O . SER A 1 165 ? -0.090 4.531 -13.687 1.00 83.81 165 SER A O 1
ATOM 1300 N N . ASN A 1 166 ? 1.007 4.362 -15.636 1.00 85.94 166 ASN A N 1
ATOM 1301 C CA . ASN A 1 166 ? 0.020 5.104 -16.426 1.00 85.94 166 ASN A CA 1
ATOM 1302 C C . ASN A 1 166 ? -1.251 4.281 -16.703 1.00 85.94 166 ASN A C 1
ATOM 1304 O O . ASN A 1 166 ? -2.277 4.828 -17.133 1.00 85.94 166 ASN A O 1
ATOM 1308 N N . ASN A 1 167 ? -1.194 2.968 -16.461 1.00 91.94 167 ASN A N 1
ATOM 1309 C CA . ASN A 1 167 ? -2.264 2.019 -16.730 1.00 91.94 167 ASN A CA 1
ATOM 1310 C C . ASN A 1 167 ? -2.957 1.456 -15.483 1.00 91.94 167 ASN A C 1
ATOM 1312 O O . ASN A 1 167 ? -3.849 0.622 -15.620 1.00 91.94 167 ASN A O 1
ATOM 1316 N N . ILE A 1 168 ? -2.610 1.915 -14.280 1.00 94.25 168 ILE A N 1
ATOM 1317 C CA . ILE A 1 168 ? -3.285 1.474 -13.055 1.00 94.25 168 ILE A CA 1
ATOM 1318 C C . ILE A 1 168 ? -4.764 1.898 -13.080 1.00 94.25 168 ILE A C 1
ATOM 1320 O O . ILE A 1 168 ? -5.102 3.041 -13.394 1.00 94.25 168 ILE A O 1
ATOM 1324 N N . ARG A 1 169 ? -5.652 0.952 -12.758 1.00 94.81 169 ARG A N 1
ATOM 1325 C CA . ARG A 1 169 ? -7.112 1.118 -12.704 1.00 94.81 169 ARG A CA 1
ATOM 1326 C C . ARG A 1 169 ? -7.638 1.173 -11.279 1.00 94.81 169 ARG A C 1
ATOM 1328 O O . ARG A 1 169 ? -8.507 1.988 -10.997 1.00 94.81 169 ARG A O 1
ATOM 1335 N N . SER A 1 170 ? -7.166 0.291 -10.400 1.00 96.19 170 SER A N 1
ATOM 1336 C CA . SER A 1 170 ? -7.762 0.159 -9.067 1.00 96.19 170 SER A CA 1
ATOM 1337 C C . SER A 1 170 ? -6.788 -0.334 -8.008 1.00 96.19 170 SER A C 1
ATOM 1339 O O . SER A 1 170 ? -5.875 -1.101 -8.310 1.00 96.19 170 SER A O 1
ATOM 1341 N N . PHE A 1 171 ? -7.062 0.036 -6.762 1.00 96.81 171 PHE A N 1
ATOM 1342 C CA . PHE A 1 171 ? -6.460 -0.492 -5.546 1.00 96.81 171 PHE A CA 1
ATOM 1343 C C . PHE A 1 171 ? -7.511 -1.244 -4.722 1.00 96.81 171 PHE A C 1
ATOM 1345 O O . PHE A 1 171 ? -8.642 -0.783 -4.556 1.00 96.81 171 PHE A O 1
ATOM 1352 N N . ARG A 1 172 ? -7.134 -2.391 -4.163 1.00 96.12 172 ARG A N 1
ATOM 1353 C CA . ARG A 1 172 ? -7.965 -3.197 -3.272 1.00 96.12 172 ARG A CA 1
ATOM 1354 C C . ARG A 1 172 ? -7.157 -3.616 -2.056 1.00 96.12 172 ARG A C 1
ATOM 1356 O O . ARG A 1 172 ? -6.063 -4.148 -2.206 1.00 96.12 172 ARG A O 1
ATOM 1363 N N . TRP A 1 173 ? -7.739 -3.502 -0.868 1.00 94.56 173 TRP A N 1
ATOM 1364 C CA . TRP A 1 173 ? -7.153 -4.086 0.335 1.00 94.56 173 TRP A CA 1
ATOM 1365 C C . TRP A 1 173 ? -8.232 -4.716 1.211 1.00 94.56 173 TRP A C 1
ATOM 1367 O O . TRP A 1 173 ? -9.195 -4.052 1.590 1.00 94.56 173 TRP A O 1
ATOM 1377 N N . GLY A 1 174 ? -8.088 -6.016 1.482 1.00 91.19 174 GLY A N 1
ATOM 1378 C CA . GLY A 1 174 ? -8.812 -6.685 2.557 1.00 91.19 174 GLY A CA 1
ATOM 1379 C C . GLY A 1 174 ? -7.983 -6.665 3.837 1.00 91.19 174 GLY A C 1
ATOM 1380 O O . GLY A 1 174 ? -6.826 -7.061 3.785 1.00 91.19 174 GLY A O 1
ATOM 1381 N N . ALA A 1 175 ? -8.543 -6.180 4.942 1.00 87.19 175 ALA A N 1
ATOM 1382 C CA . ALA A 1 175 ? -7.887 -6.235 6.245 1.00 87.19 175 ALA A CA 1
ATOM 1383 C C . ALA A 1 175 ? -8.925 -6.328 7.367 1.00 87.19 175 ALA A C 1
ATOM 1385 O O . ALA A 1 175 ? -9.901 -5.575 7.395 1.00 87.19 175 ALA A O 1
ATOM 1386 N N . GLY A 1 176 ? -8.714 -7.249 8.310 1.00 79.19 176 GLY A N 1
ATOM 1387 C CA . GLY A 1 176 ? -9.536 -7.351 9.522 1.00 79.19 176 GLY A CA 1
ATOM 1388 C C . GLY A 1 176 ? -10.992 -7.734 9.285 1.00 79.19 176 GLY A C 1
ATOM 1389 O O . GLY A 1 176 ? -11.855 -7.344 10.068 1.00 79.19 176 GLY A O 1
ATOM 1390 N N . GLY A 1 177 ? -11.277 -8.458 8.201 1.00 85.38 177 GLY A N 1
ATOM 1391 C CA . GLY A 1 177 ? -12.642 -8.797 7.788 1.00 85.38 177 GLY A CA 1
ATOM 1392 C C . GLY A 1 177 ? -13.372 -7.688 7.021 1.00 85.38 177 GLY A C 1
ATOM 1393 O O . GLY A 1 177 ? -14.552 -7.849 6.715 1.00 85.38 177 GLY A O 1
ATOM 1394 N N . ASP A 1 178 ? -12.687 -6.594 6.687 1.00 91.06 178 ASP A N 1
ATOM 1395 C CA . ASP A 1 178 ? -13.189 -5.514 5.838 1.00 91.06 178 ASP A CA 1
ATOM 1396 C C . ASP A 1 178 ? -12.502 -5.531 4.467 1.00 91.06 178 ASP A C 1
ATOM 1398 O O . ASP A 1 178 ? -11.425 -6.108 4.313 1.00 91.06 178 ASP A O 1
ATOM 1402 N N . VAL A 1 179 ? -13.120 -4.913 3.458 1.00 93.69 179 VAL A N 1
ATOM 1403 C CA . VAL A 1 179 ? -12.546 -4.794 2.109 1.00 93.69 179 VAL A CA 1
ATOM 1404 C C . VAL A 1 179 ? -12.794 -3.398 1.560 1.00 93.69 179 VAL A C 1
ATOM 1406 O O . VAL A 1 179 ? -13.932 -3.001 1.319 1.00 93.69 179 VAL A O 1
ATOM 1409 N N . ILE A 1 180 ? -11.706 -2.693 1.270 1.00 94.50 180 ILE A N 1
ATOM 1410 C CA . ILE A 1 180 ? -11.713 -1.419 0.557 1.00 94.50 180 ILE A CA 1
ATOM 1411 C C . ILE A 1 180 ? -11.391 -1.667 -0.915 1.00 94.50 180 ILE A C 1
ATOM 1413 O O . ILE A 1 180 ? -10.478 -2.426 -1.248 1.00 94.50 180 ILE A O 1
ATOM 1417 N N . PHE A 1 181 ? -12.126 -0.989 -1.792 1.00 95.25 181 PHE A N 1
ATOM 1418 C CA . PHE A 1 181 ? -11.870 -0.941 -3.226 1.00 95.25 181 PHE A CA 1
ATOM 1419 C C . PHE A 1 181 ? -11.901 0.515 -3.697 1.00 95.25 181 PHE A C 1
ATOM 1421 O O . PHE A 1 181 ? -12.830 1.253 -3.362 1.00 95.25 181 PHE A O 1
ATOM 1428 N N . ILE A 1 182 ? -10.873 0.929 -4.434 1.00 95.12 182 ILE A N 1
ATOM 1429 C CA . ILE A 1 182 ? -10.656 2.305 -4.882 1.00 95.12 182 ILE A CA 1
ATOM 1430 C C . ILE A 1 182 ? -10.318 2.280 -6.369 1.00 95.12 182 ILE A C 1
ATOM 1432 O O . ILE A 1 182 ? -9.342 1.646 -6.761 1.00 95.12 182 ILE A O 1
ATOM 1436 N N . ASP A 1 183 ? -11.090 2.996 -7.181 1.00 93.25 183 ASP A N 1
ATOM 1437 C CA . ASP A 1 183 ? -10.773 3.241 -8.591 1.00 93.25 183 ASP A CA 1
ATOM 1438 C C . ASP A 1 183 ? -9.918 4.508 -8.740 1.00 93.25 183 ASP A C 1
ATOM 1440 O O . ASP A 1 183 ? -10.104 5.471 -7.988 1.00 93.25 183 ASP A O 1
ATOM 1444 N N . PHE A 1 184 ? -8.990 4.516 -9.699 1.00 88.25 184 PHE A N 1
ATOM 1445 C CA . PHE A 1 184 ? -8.117 5.653 -10.013 1.00 88.25 184 PHE A CA 1
ATOM 1446 C C . PHE A 1 184 ? -8.592 6.468 -11.218 1.00 88.25 184 PHE A C 1
ATOM 1448 O O . PHE A 1 184 ? -9.144 5.890 -12.182 1.00 88.25 184 PHE A O 1
#